Protein AF-A0A2E7UV85-F1 (afdb_monomer_lite)

Structure (mmCIF, N/CA/C/O backbone):
data_AF-A0A2E7UV85-F1
#
_entry.id   AF-A0A2E7UV85-F1
#
loop_
_atom_site.group_PDB
_atom_site.id
_atom_site.type_symbol
_atom_site.label_atom_id
_atom_site.label_alt_id
_atom_site.label_comp_id
_atom_site.label_asym_id
_atom_site.label_entity_id
_atom_site.label_seq_id
_atom_site.pdbx_PDB_ins_code
_atom_site.Cartn_x
_atom_site.Cartn_y
_atom_site.Cartn_z
_atom_site.occupancy
_atom_site.B_iso_or_equiv
_atom_site.auth_seq_id
_atom_site.auth_comp_id
_atom_site.auth_asym_id
_atom_site.auth_atom_id
_atom_site.pdbx_PDB_model_num
ATOM 1 N N . LEU A 1 1 ? 15.434 -16.687 -15.912 1.00 66.31 1 LEU A N 1
ATOM 2 C CA . LEU A 1 1 ? 15.099 -16.060 -17.213 1.00 66.31 1 LEU A CA 1
ATOM 3 C C . LEU A 1 1 ? 16.374 -15.932 -18.039 1.00 66.31 1 LEU A C 1
ATOM 5 O O . LEU A 1 1 ? 17.390 -15.545 -17.468 1.00 66.31 1 LEU A O 1
ATOM 9 N N . ARG A 1 2 ? 16.340 -16.318 -19.320 1.00 75.56 2 ARG A N 1
ATOM 10 C CA . ARG A 1 2 ? 17.431 -16.112 -20.291 1.00 75.56 2 ARG A CA 1
ATOM 11 C C . ARG A 1 2 ? 17.018 -14.989 -21.258 1.00 75.56 2 ARG A C 1
ATOM 13 O O . ARG A 1 2 ? 15.813 -14.894 -21.495 1.00 75.56 2 ARG A O 1
ATOM 20 N N . PRO A 1 3 ? 17.954 -14.166 -21.764 1.00 75.81 3 PRO A N 1
ATOM 21 C CA . PRO A 1 3 ? 17.652 -13.196 -22.816 1.00 75.81 3 PRO A CA 1
ATOM 22 C C . PRO A 1 3 ? 17.137 -13.921 -24.068 1.00 75.81 3 PRO A C 1
ATOM 24 O O . PRO A 1 3 ? 17.549 -15.056 -24.338 1.00 75.81 3 PRO A O 1
ATOM 27 N N . ALA A 1 4 ? 16.198 -13.302 -24.778 1.00 77.38 4 ALA A N 1
ATOM 28 C CA . ALA A 1 4 ? 15.611 -13.829 -26.009 1.00 77.38 4 ALA A CA 1
ATOM 29 C C . ALA A 1 4 ? 16.318 -13.313 -27.279 1.00 77.38 4 ALA A C 1
ATOM 31 O O . ALA A 1 4 ? 16.189 -13.933 -28.335 1.00 77.38 4 ALA A O 1
ATOM 32 N N . GLY A 1 5 ? 17.057 -12.206 -27.185 1.00 81.81 5 GLY A N 1
ATOM 33 C CA . GLY A 1 5 ? 17.727 -11.509 -28.279 1.00 81.81 5 GLY A CA 1
ATOM 34 C C . GLY A 1 5 ? 19.259 -11.474 -28.160 1.00 81.81 5 GLY A C 1
ATOM 35 O O . GLY A 1 5 ? 19.845 -12.034 -27.226 1.00 81.81 5 GLY A O 1
ATOM 36 N N . PRO A 1 6 ? 19.936 -10.866 -29.153 1.00 80.81 6 PRO A N 1
ATOM 37 C CA . PRO A 1 6 ? 21.371 -10.616 -29.087 1.00 80.81 6 PRO A CA 1
ATOM 38 C C . PRO A 1 6 ? 21.693 -9.566 -28.008 1.00 80.81 6 PRO A C 1
ATOM 40 O O . PRO A 1 6 ? 20.852 -8.713 -27.726 1.00 80.81 6 PRO A O 1
ATOM 43 N N . PRO A 1 7 ? 22.908 -9.600 -27.425 1.00 78.69 7 PRO A N 1
ATOM 44 C CA . PRO A 1 7 ? 23.347 -8.563 -26.497 1.00 78.69 7 PRO A CA 1
ATOM 45 C C . PRO A 1 7 ? 23.304 -7.176 -27.153 1.00 78.69 7 PRO A C 1
ATOM 47 O O . PRO A 1 7 ? 23.455 -7.084 -28.374 1.00 78.69 7 PRO A O 1
ATOM 50 N N . PRO A 1 8 ? 23.128 -6.105 -26.357 1.00 81.06 8 PRO A N 1
ATOM 51 C CA . PRO A 1 8 ? 23.186 -4.743 -26.872 1.00 81.06 8 PRO A CA 1
ATOM 52 C C . PRO A 1 8 ? 24.518 -4.495 -27.591 1.00 81.06 8 PRO A C 1
ATOM 54 O O . PRO A 1 8 ? 25.565 -4.996 -27.172 1.00 81.06 8 PRO A O 1
ATOM 57 N N . GLU A 1 9 ? 24.470 -3.736 -28.686 1.00 84.06 9 GLU A N 1
ATOM 58 C CA . GLU A 1 9 ? 25.667 -3.336 -29.426 1.00 84.06 9 GLU A CA 1
ATOM 59 C C . GLU A 1 9 ? 26.462 -2.333 -28.588 1.00 84.06 9 GLU A C 1
ATOM 61 O O . GLU A 1 9 ? 26.114 -1.158 -28.478 1.00 84.06 9 GLU A O 1
ATOM 66 N N . CYS A 1 10 ? 27.529 -2.822 -27.964 1.00 80.12 10 CYS A N 1
ATOM 67 C CA . CYS A 1 10 ? 28.407 -2.018 -27.130 1.00 80.12 10 CYS A CA 1
ATOM 68 C C . CYS A 1 10 ? 29.634 -1.579 -27.935 1.00 80.12 10 CYS A C 1
ATOM 70 O O . CYS A 1 10 ? 30.207 -2.406 -28.646 1.00 80.12 10 CYS A O 1
ATOM 72 N N . PRO A 1 11 ? 30.094 -0.321 -27.808 1.00 80.75 11 PRO A N 1
ATOM 73 C CA . PRO A 1 11 ? 31.391 0.084 -28.343 1.00 80.75 11 PRO A CA 1
ATOM 74 C C . PRO A 1 11 ? 32.499 -0.847 -27.824 1.00 80.75 11 PRO A C 1
ATOM 76 O O . PRO A 1 11 ? 32.457 -1.230 -26.655 1.00 80.75 11 PRO A O 1
ATOM 79 N N . ASP A 1 12 ? 33.510 -1.150 -28.649 1.00 66.31 12 ASP A N 1
ATOM 80 C CA . ASP A 1 12 ? 34.543 -2.197 -28.446 1.00 66.31 12 ASP A CA 1
ATOM 81 C C . ASP A 1 12 ? 35.367 -2.125 -27.132 1.00 66.31 12 ASP A C 1
ATOM 83 O O . ASP A 1 12 ? 36.215 -2.978 -26.861 1.00 66.31 12 ASP A O 1
ATOM 87 N N . HIS A 1 13 ? 35.135 -1.118 -26.287 1.00 56.53 13 HIS A N 1
ATOM 88 C CA . HIS A 1 13 ? 35.812 -0.906 -25.003 1.00 56.53 13 HIS A CA 1
ATOM 89 C C . HIS A 1 13 ? 34.864 -0.707 -23.809 1.00 56.53 13 HIS A C 1
ATOM 91 O O . HIS A 1 13 ? 35.336 -0.486 -22.694 1.00 56.53 13 HIS A O 1
ATOM 97 N N . ALA A 1 14 ? 33.546 -0.760 -24.013 1.00 72.19 14 ALA A N 1
ATOM 98 C CA . ALA A 1 14 ? 32.579 -0.598 -22.936 1.00 72.19 14 ALA A CA 1
ATOM 99 C C . ALA A 1 14 ? 32.389 -1.917 -22.171 1.00 72.19 14 ALA A C 1
ATOM 101 O O . ALA A 1 14 ? 32.228 -2.982 -22.768 1.00 72.19 14 ALA A O 1
ATOM 102 N N . ASP A 1 15 ? 32.376 -1.848 -20.837 1.00 88.06 15 ASP A N 1
ATOM 103 C CA . ASP A 1 15 ? 31.921 -2.964 -20.007 1.00 88.06 15 ASP A CA 1
ATOM 104 C C . ASP A 1 15 ? 30.477 -3.311 -20.410 1.00 88.06 15 ASP A C 1
ATOM 106 O O . ASP A 1 15 ? 29.586 -2.458 -20.340 1.00 88.06 15 ASP A O 1
ATOM 110 N N . LEU A 1 16 ? 30.246 -4.564 -20.823 1.00 86.31 16 LEU A N 1
ATOM 111 C CA . LEU A 1 16 ? 28.935 -5.067 -21.243 1.00 86.31 16 LEU A CA 1
ATOM 112 C C . LEU A 1 16 ? 27.844 -4.762 -20.205 1.00 86.31 16 LEU A C 1
ATOM 114 O O . LEU A 1 16 ? 26.703 -4.500 -20.576 1.00 86.31 16 LEU A O 1
ATOM 118 N N . ARG A 1 17 ? 28.181 -4.761 -18.908 1.00 90.44 17 ARG A N 1
ATOM 119 C CA . ARG A 1 17 ? 27.233 -4.448 -17.830 1.00 90.44 17 ARG A CA 1
ATOM 120 C C . ARG A 1 17 ? 26.790 -2.990 -17.865 1.00 90.44 17 ARG A C 1
ATOM 122 O O . ARG A 1 17 ? 25.602 -2.721 -17.712 1.00 90.44 17 ARG A O 1
ATOM 129 N N . ILE A 1 18 ? 27.733 -2.072 -18.074 1.00 91.75 18 ILE A N 1
ATOM 130 C CA . ILE A 1 18 ? 27.463 -0.630 -18.156 1.00 91.75 18 ILE A CA 1
ATOM 131 C C . ILE A 1 18 ? 26.619 -0.349 -19.397 1.00 91.75 18 ILE A C 1
ATOM 133 O O . ILE A 1 18 ? 25.549 0.237 -19.288 1.00 91.75 18 ILE A O 1
ATOM 137 N N . CYS A 1 19 ? 27.046 -0.867 -20.546 1.00 93.31 19 CYS A N 1
ATOM 138 C CA . CYS A 1 19 ? 26.334 -0.719 -21.811 1.00 93.31 19 CYS A CA 1
ATOM 139 C C . CYS A 1 19 ? 24.897 -1.276 -21.752 1.00 93.31 19 CYS A C 1
ATOM 141 O O . CYS A 1 19 ? 23.949 -0.627 -22.200 1.00 93.31 19 CYS A O 1
ATOM 143 N N . ALA A 1 20 ? 24.700 -2.453 -21.147 1.00 93.44 20 ALA A N 1
ATOM 144 C CA . ALA A 1 20 ? 23.371 -3.024 -20.948 1.00 93.44 20 ALA A CA 1
ATOM 145 C C . ALA A 1 20 ? 22.497 -2.170 -20.016 1.00 93.44 20 ALA A C 1
ATOM 147 O O . ALA A 1 20 ? 21.315 -1.976 -20.299 1.00 93.44 20 ALA A O 1
ATOM 148 N N . ALA A 1 21 ? 23.067 -1.623 -18.938 1.00 94.50 21 ALA A N 1
ATOM 149 C CA . ALA A 1 21 ? 22.349 -0.727 -18.036 1.00 94.50 21 ALA A CA 1
ATOM 150 C C . ALA A 1 21 ? 21.965 0.599 -18.714 1.00 94.50 21 ALA A C 1
ATOM 152 O O . ALA A 1 21 ? 20.831 1.048 -18.564 1.00 94.50 21 ALA A O 1
ATOM 153 N N . GLU A 1 22 ? 22.859 1.202 -19.499 1.00 95.12 22 GLU A N 1
ATOM 154 C CA . GLU A 1 22 ? 22.577 2.413 -20.282 1.00 95.12 22 GLU A CA 1
ATOM 155 C C . GLU A 1 22 ? 21.471 2.162 -21.313 1.00 95.12 22 GLU A C 1
ATOM 157 O O . GLU A 1 22 ? 20.480 2.893 -21.345 1.00 95.12 22 GLU A O 1
ATOM 162 N N . THR A 1 23 ? 21.566 1.057 -22.060 1.00 95.69 23 THR A N 1
ATOM 163 C CA . THR A 1 23 ? 20.531 0.631 -23.017 1.00 95.69 23 THR A CA 1
ATOM 164 C C . THR A 1 23 ? 19.176 0.446 -22.330 1.00 95.69 23 THR A C 1
ATOM 166 O O . THR A 1 23 ? 18.146 0.898 -22.837 1.00 95.69 23 THR A O 1
ATOM 169 N N . ALA A 1 24 ? 19.159 -0.191 -21.154 1.00 96.81 24 ALA A N 1
ATOM 170 C CA . ALA A 1 24 ? 17.946 -0.378 -20.367 1.00 96.81 24 ALA A CA 1
ATOM 171 C C . ALA A 1 24 ? 17.359 0.963 -19.901 1.00 96.81 24 ALA A C 1
ATOM 173 O O . ALA A 1 24 ? 16.153 1.174 -19.992 1.00 96.81 24 ALA A O 1
ATOM 174 N N . ILE A 1 25 ? 18.192 1.898 -19.443 1.00 96.50 25 ILE A N 1
ATOM 175 C CA . ILE A 1 25 ? 17.758 3.233 -19.015 1.00 96.50 25 ILE A CA 1
ATOM 176 C C . ILE A 1 25 ? 17.136 4.009 -20.183 1.00 96.50 25 ILE A C 1
ATOM 178 O O . ILE A 1 25 ? 16.062 4.594 -20.021 1.00 96.50 25 ILE A O 1
ATOM 182 N N . GLU A 1 26 ? 17.762 3.991 -21.359 1.00 96.12 26 GLU A N 1
ATOM 183 C CA . GLU A 1 26 ? 17.226 4.630 -22.564 1.00 96.12 26 GLU A CA 1
ATOM 184 C C . GLU A 1 26 ? 15.902 4.002 -23.019 1.00 96.12 26 GLU A C 1
ATOM 186 O O . GLU A 1 26 ? 14.956 4.713 -23.366 1.00 96.12 26 GLU A O 1
ATOM 191 N N . ALA A 1 27 ? 15.797 2.669 -22.988 1.00 95.88 27 ALA A N 1
ATOM 192 C CA . ALA A 1 27 ? 14.542 1.966 -23.253 1.00 95.88 27 ALA A CA 1
ATOM 193 C C . ALA A 1 27 ? 13.451 2.353 -22.241 1.00 95.88 27 ALA A C 1
ATOM 195 O O . ALA A 1 27 ? 12.301 2.588 -22.618 1.00 95.88 27 ALA A O 1
ATOM 196 N N . GLY A 1 28 ? 13.825 2.509 -20.967 1.00 95.38 28 GLY A N 1
ATOM 197 C CA . GLY A 1 28 ? 12.941 2.984 -19.908 1.00 95.38 28 GLY A CA 1
ATOM 198 C C . GLY A 1 28 ? 12.393 4.380 -20.194 1.00 95.38 28 GLY A C 1
ATOM 199 O O . GLY A 1 28 ? 11.189 4.601 -20.090 1.00 95.38 28 GLY A O 1
ATOM 200 N N . GLN A 1 29 ? 13.239 5.310 -20.645 1.00 94.81 29 GLN A N 1
ATOM 201 C CA . GLN A 1 29 ? 12.815 6.658 -21.050 1.00 94.81 29 GLN A CA 1
ATOM 202 C C . GLN A 1 29 ? 11.824 6.652 -22.223 1.00 94.81 29 GLN A C 1
ATOM 204 O O . GLN A 1 29 ? 10.996 7.555 -22.328 1.00 94.81 29 GLN A O 1
ATOM 209 N N . ARG A 1 30 ? 11.871 5.623 -23.077 1.00 95.50 30 ARG A N 1
ATOM 210 C CA . ARG A 1 30 ? 10.927 5.405 -24.184 1.00 95.50 30 ARG A CA 1
ATOM 211 C C . ARG A 1 30 ? 9.670 4.619 -23.784 1.00 95.50 30 ARG A C 1
ATOM 213 O O . ARG A 1 30 ? 8.847 4.343 -24.648 1.00 95.50 30 ARG A O 1
ATOM 220 N N . SER A 1 31 ? 9.494 4.283 -22.501 1.00 94.06 31 SER A N 1
ATOM 221 C CA . SER A 1 31 ? 8.402 3.426 -22.000 1.00 94.06 31 SER A CA 1
ATOM 222 C C . SER A 1 31 ? 8.336 2.040 -22.645 1.00 94.06 31 SER A C 1
ATOM 224 O O . SER A 1 31 ? 7.250 1.513 -22.873 1.00 94.06 31 SER A O 1
ATOM 226 N N . ASP A 1 32 ? 9.490 1.427 -22.912 1.00 96.12 32 ASP A N 1
ATOM 227 C CA . ASP A 1 32 ? 9.566 0.068 -23.453 1.00 96.12 32 ASP A CA 1
ATOM 228 C C . ASP A 1 32 ? 10.047 -0.930 -22.378 1.00 96.12 32 ASP A C 1
ATOM 230 O O . ASP A 1 32 ? 11.245 -1.216 -22.280 1.00 96.12 32 ASP A O 1
ATOM 234 N N . PRO A 1 33 ? 9.148 -1.466 -21.526 1.00 94.50 33 PRO A N 1
ATOM 235 C CA . PRO A 1 33 ? 9.532 -2.394 -20.460 1.00 94.50 33 PRO A CA 1
ATOM 236 C C . PRO A 1 33 ? 10.077 -3.726 -20.991 1.00 94.50 33 PRO A C 1
ATOM 238 O O . PRO A 1 33 ? 10.842 -4.390 -20.289 1.00 94.50 33 PRO A O 1
ATOM 241 N N . ALA A 1 34 ? 9.715 -4.124 -22.217 1.00 94.50 34 ALA A N 1
ATOM 242 C CA . ALA A 1 34 ? 10.228 -5.343 -22.831 1.00 94.50 34 ALA A CA 1
ATOM 243 C C . ALA A 1 34 ? 11.706 -5.174 -23.200 1.00 94.50 34 ALA A C 1
ATOM 245 O O . ALA A 1 34 ? 12.523 -6.017 -22.827 1.00 94.50 34 ALA A O 1
ATOM 246 N N . ALA A 1 35 ? 12.065 -4.055 -23.838 1.00 95.50 35 ALA A N 1
ATOM 247 C CA . ALA A 1 35 ? 13.454 -3.734 -24.152 1.00 95.50 35 ALA A CA 1
ATOM 248 C C . ALA A 1 35 ? 14.302 -3.480 -22.894 1.00 95.50 35 ALA A C 1
ATOM 250 O O . ALA A 1 35 ? 15.443 -3.937 -22.837 1.00 95.50 35 ALA A O 1
ATOM 251 N N . VAL A 1 36 ? 13.746 -2.833 -21.856 1.00 96.88 36 VAL A N 1
ATOM 252 C CA . VAL A 1 36 ? 14.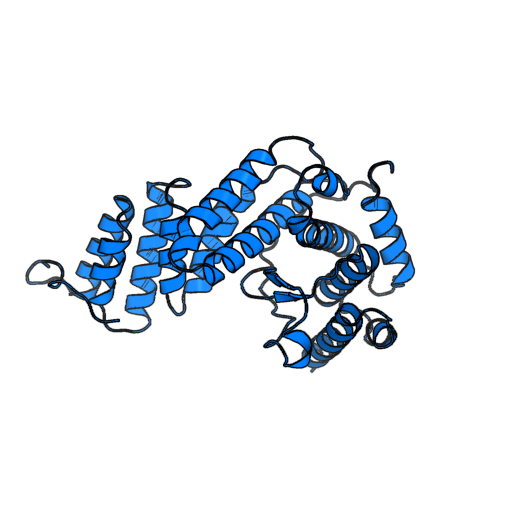411 -2.710 -20.541 1.00 96.88 36 VAL A CA 1
ATOM 253 C C . VAL A 1 36 ? 14.777 -4.089 -20.002 1.00 96.88 36 VAL A C 1
ATOM 255 O O . VAL A 1 36 ? 15.928 -4.344 -19.639 1.00 96.88 36 VAL A O 1
ATOM 258 N N . ARG A 1 37 ? 13.786 -4.989 -19.950 1.00 95.44 37 ARG A N 1
ATOM 259 C CA . ARG A 1 37 ? 13.967 -6.330 -19.402 1.00 95.44 37 ARG A CA 1
ATOM 260 C C . ARG A 1 37 ? 15.028 -7.092 -20.183 1.00 95.44 37 ARG A C 1
ATOM 262 O O . ARG A 1 37 ? 15.899 -7.704 -19.570 1.00 95.44 37 ARG A O 1
ATOM 269 N N . GLU A 1 38 ? 14.940 -7.062 -21.508 1.00 95.38 38 GLU A N 1
ATOM 270 C CA . GLU A 1 38 ? 15.867 -7.762 -22.389 1.00 95.38 38 GLU A CA 1
ATOM 271 C C . GLU A 1 38 ? 17.306 -7.281 -22.175 1.00 95.38 38 GLU A C 1
ATOM 273 O O . GLU A 1 38 ? 18.183 -8.096 -21.889 1.00 95.38 38 GLU A O 1
ATOM 278 N N . ALA A 1 39 ? 17.532 -5.963 -22.172 1.00 95.31 39 ALA A N 1
ATOM 279 C CA . ALA A 1 39 ? 18.847 -5.382 -21.925 1.00 95.31 39 ALA A CA 1
ATOM 280 C C . ALA A 1 39 ? 19.422 -5.820 -20.564 1.00 95.31 39 ALA A C 1
ATOM 282 O O . ALA A 1 39 ? 20.541 -6.334 -20.498 1.00 95.31 39 ALA A O 1
ATOM 283 N N . CYS A 1 40 ? 18.646 -5.727 -19.478 1.00 96.62 40 CYS A N 1
ATOM 284 C CA . CYS A 1 40 ? 19.122 -6.136 -18.154 1.00 96.62 40 CYS A CA 1
ATOM 285 C C . CYS A 1 40 ? 19.381 -7.654 -18.037 1.00 96.62 40 CYS A C 1
ATOM 287 O O . CYS A 1 40 ? 20.218 -8.068 -17.231 1.00 96.62 40 CYS A O 1
ATOM 289 N N . LEU A 1 41 ? 18.718 -8.513 -18.825 1.00 95.75 41 LEU A N 1
ATOM 290 C CA . LEU A 1 41 ? 18.956 -9.965 -18.798 1.00 95.75 41 LEU A CA 1
ATOM 291 C C . LEU A 1 41 ? 20.341 -10.372 -19.330 1.00 95.75 41 LEU A C 1
ATOM 293 O O . LEU A 1 41 ? 20.794 -11.476 -19.006 1.00 95.75 41 LEU A O 1
ATOM 297 N N . HIS A 1 42 ? 21.031 -9.493 -20.064 1.00 93.19 42 HIS A N 1
ATOM 298 C CA . HIS A 1 42 ? 22.424 -9.691 -20.481 1.00 93.19 42 HIS A CA 1
ATOM 299 C C . HIS A 1 42 ? 23.448 -9.450 -19.361 1.00 93.19 42 HIS A C 1
ATOM 301 O O . HIS A 1 42 ? 24.591 -9.890 -19.472 1.00 93.19 42 HIS A O 1
ATOM 307 N N . ILE A 1 43 ? 23.051 -8.813 -18.257 1.00 93.19 43 ILE A N 1
ATOM 308 C CA . ILE A 1 43 ? 23.875 -8.694 -17.050 1.00 93.19 43 ILE A CA 1
ATOM 309 C C . ILE A 1 43 ? 23.753 -9.992 -16.257 1.00 93.19 43 ILE A C 1
ATOM 311 O O . ILE A 1 43 ? 22.656 -10.527 -16.120 1.00 93.19 43 ILE A O 1
ATOM 315 N N . GLU A 1 44 ? 24.852 -10.515 -15.714 1.00 91.94 44 GLU A N 1
ATOM 316 C CA . GLU A 1 44 ? 24.839 -11.696 -14.842 1.00 91.94 44 GLU A CA 1
ATOM 317 C C . GLU A 1 44 ? 23.820 -11.554 -13.694 1.00 91.94 44 GLU A C 1
ATOM 319 O O . GLU A 1 44 ? 23.629 -10.470 -13.142 1.00 91.94 44 GLU A O 1
ATOM 324 N N . ALA A 1 45 ? 23.133 -12.649 -13.353 1.00 92.38 45 ALA A N 1
ATOM 325 C CA . ALA A 1 45 ? 22.126 -12.637 -12.295 1.00 92.38 45 ALA A CA 1
ATOM 326 C C . ALA A 1 45 ? 22.738 -12.253 -10.937 1.00 92.38 45 ALA A C 1
ATOM 328 O O . ALA A 1 45 ? 23.843 -12.672 -10.603 1.00 92.38 45 ALA A O 1
ATOM 329 N N . GLY A 1 46 ? 21.989 -11.487 -10.144 1.00 93.62 46 GLY A N 1
ATOM 330 C CA . GLY A 1 46 ? 22.419 -10.973 -8.848 1.00 93.62 46 GLY A CA 1
ATOM 331 C C . GLY A 1 46 ? 22.340 -9.451 -8.802 1.00 93.62 46 GLY A C 1
ATOM 332 O O . GLY A 1 46 ? 21.630 -8.828 -9.591 1.00 93.62 46 GLY A O 1
ATOM 333 N N . ARG A 1 47 ? 23.113 -8.851 -7.890 1.00 94.94 47 ARG A N 1
ATOM 334 C CA . ARG A 1 47 ? 23.019 -7.425 -7.543 1.00 94.94 47 ARG A CA 1
ATOM 335 C C . ARG A 1 47 ? 22.997 -6.478 -8.747 1.00 94.94 47 ARG A C 1
ATOM 337 O O . ARG A 1 47 ? 22.191 -5.561 -8.758 1.00 94.94 47 ARG A O 1
ATOM 344 N N . TRP A 1 48 ? 23.864 -6.686 -9.736 1.00 95.00 48 TRP A N 1
ATOM 345 C CA . TRP A 1 48 ? 23.987 -5.772 -10.878 1.00 95.00 48 TRP A CA 1
ATOM 346 C C . TRP A 1 48 ? 22.783 -5.816 -11.821 1.00 95.00 48 TRP A C 1
ATOM 348 O O . TRP A 1 48 ? 22.344 -4.777 -12.307 1.00 95.00 48 TRP A O 1
ATOM 358 N N . ARG A 1 49 ? 22.218 -7.005 -12.064 1.00 96.25 49 ARG A N 1
ATOM 359 C CA . ARG A 1 49 ? 20.984 -7.145 -12.848 1.00 96.25 49 ARG A CA 1
ATOM 360 C C . ARG A 1 49 ? 19.800 -6.518 -12.113 1.00 96.25 49 ARG A C 1
ATOM 362 O O . ARG A 1 49 ? 19.006 -5.813 -12.731 1.00 96.25 49 ARG A O 1
ATOM 369 N N . ASP A 1 50 ? 19.711 -6.758 -10.810 1.00 96.88 50 ASP A N 1
ATOM 370 C CA . ASP A 1 50 ? 18.674 -6.193 -9.947 1.00 96.88 50 ASP A CA 1
ATOM 371 C C . ASP A 1 50 ? 18.731 -4.654 -9.958 1.00 96.88 50 ASP A C 1
ATOM 373 O O . ASP A 1 50 ? 17.707 -3.987 -10.103 1.00 96.88 50 ASP A O 1
ATOM 377 N N . GLU A 1 51 ? 19.938 -4.084 -9.877 1.00 96.25 51 GLU A N 1
ATOM 378 C CA . GLU A 1 51 ? 20.182 -2.638 -9.938 1.00 96.25 51 GLU A CA 1
ATOM 379 C C . GLU A 1 51 ? 19.845 -2.045 -11.315 1.00 96.25 51 GLU A C 1
ATOM 381 O O . GLU A 1 51 ? 19.255 -0.970 -11.388 1.00 96.25 51 GLU A O 1
ATOM 386 N N . CYS A 1 52 ? 20.136 -2.762 -12.408 1.00 97.50 52 CYS A N 1
ATOM 387 C CA . CYS A 1 52 ? 19.732 -2.367 -13.762 1.00 97.50 52 CYS A CA 1
ATOM 388 C C . CYS A 1 52 ? 18.210 -2.207 -13.879 1.00 97.50 52 CYS A C 1
ATOM 390 O O . CYS A 1 52 ? 17.733 -1.156 -14.310 1.00 97.50 52 CYS A O 1
ATOM 392 N N . MET A 1 53 ? 17.444 -3.212 -13.431 1.00 97.75 53 MET A N 1
ATOM 393 C CA . MET A 1 53 ? 15.976 -3.157 -13.442 1.00 97.75 53 MET A CA 1
ATOM 394 C C . MET A 1 53 ? 15.453 -2.013 -12.566 1.00 97.75 53 MET A C 1
ATOM 396 O O . MET A 1 53 ? 14.578 -1.263 -12.996 1.00 97.75 53 MET A O 1
ATOM 400 N N . PHE A 1 54 ? 16.019 -1.847 -11.364 1.00 97.12 54 PHE A N 1
ATOM 401 C CA . PHE A 1 54 ? 15.685 -0.758 -10.444 1.00 97.12 54 PHE A CA 1
ATOM 402 C C . PHE A 1 54 ? 15.890 0.620 -11.089 1.00 97.12 54 PHE A C 1
ATOM 404 O O . PHE A 1 54 ? 14.950 1.410 -11.175 1.00 97.12 54 PHE A O 1
ATOM 411 N N . MET A 1 55 ? 17.094 0.905 -11.594 1.00 97.06 55 MET A N 1
ATOM 412 C CA . MET A 1 55 ? 17.420 2.206 -12.186 1.00 97.06 55 MET A CA 1
ATOM 413 C C . MET A 1 55 ? 16.580 2.498 -13.431 1.00 97.06 55 MET A C 1
ATOM 415 O O . MET A 1 55 ? 16.106 3.623 -13.603 1.00 97.06 55 MET A O 1
ATOM 419 N N . ALA A 1 56 ? 16.366 1.498 -14.290 1.00 97.56 56 ALA A N 1
ATOM 420 C CA . ALA A 1 56 ? 15.559 1.659 -15.493 1.00 97.56 56 ALA A CA 1
ATOM 421 C C . ALA A 1 56 ? 14.079 1.917 -15.164 1.00 97.56 56 ALA A C 1
ATOM 423 O O . ALA A 1 56 ? 13.472 2.798 -15.775 1.00 97.56 56 ALA A O 1
ATOM 424 N N . ALA A 1 57 ? 13.517 1.231 -14.160 1.00 97.69 57 ALA A N 1
ATOM 425 C CA . ALA A 1 57 ? 12.171 1.509 -13.657 1.00 97.69 57 ALA A CA 1
ATOM 426 C C . ALA A 1 57 ? 12.063 2.947 -13.128 1.00 97.69 57 ALA A C 1
ATOM 428 O O . ALA A 1 57 ? 11.169 3.701 -13.517 1.00 97.69 57 ALA A O 1
ATOM 429 N N . GLU A 1 58 ? 13.017 3.379 -12.299 1.00 95.62 58 GLU A N 1
ATOM 430 C CA . GLU A 1 58 ? 13.027 4.748 -11.785 1.00 95.62 58 GLU A CA 1
ATOM 431 C C . GLU A 1 58 ? 13.129 5.787 -12.898 1.00 95.62 58 GLU A C 1
ATOM 433 O O . GLU A 1 58 ? 12.476 6.833 -12.818 1.00 95.62 58 GLU A O 1
ATOM 438 N N . ARG A 1 59 ? 13.925 5.516 -13.939 1.00 96.38 59 ARG A N 1
ATOM 439 C CA . ARG A 1 59 ? 14.052 6.423 -15.080 1.00 96.38 59 ARG A CA 1
ATOM 440 C C . ARG A 1 59 ? 12.793 6.460 -15.936 1.00 96.38 59 ARG A C 1
ATOM 442 O O . ARG A 1 59 ? 12.398 7.553 -16.334 1.00 96.38 59 ARG A O 1
ATOM 449 N N . MET A 1 60 ? 12.146 5.317 -16.163 1.00 97.31 60 MET A N 1
ATOM 450 C CA . MET A 1 60 ? 10.858 5.235 -16.857 1.00 97.31 60 MET A CA 1
ATOM 451 C C . MET A 1 60 ? 9.809 6.096 -16.155 1.00 97.31 60 MET A C 1
ATOM 453 O O . MET A 1 60 ? 9.202 6.969 -16.775 1.00 97.31 60 MET A O 1
ATOM 457 N N . HIS A 1 61 ? 9.663 5.937 -14.839 1.00 95.81 61 HIS A N 1
ATOM 458 C CA . HIS A 1 61 ? 8.718 6.743 -14.076 1.00 95.81 61 HIS A CA 1
ATOM 459 C C . HIS A 1 61 ? 9.080 8.233 -14.058 1.00 95.81 61 HIS A C 1
ATOM 461 O O . HIS A 1 61 ? 8.194 9.075 -14.131 1.00 95.81 61 HIS A O 1
ATOM 467 N N . GLN A 1 62 ? 10.367 8.586 -13.981 1.00 94.94 62 GLN A N 1
ATOM 468 C CA . GLN A 1 62 ? 10.799 9.989 -14.050 1.00 94.94 62 GLN A CA 1
ATOM 469 C C . GLN A 1 62 ? 10.514 10.634 -15.412 1.00 94.94 62 GLN A C 1
ATOM 471 O O . GLN A 1 62 ? 10.176 11.813 -15.451 1.00 94.94 62 GLN A O 1
ATOM 476 N N . ALA A 1 63 ? 10.678 9.890 -16.507 1.00 95.25 63 ALA A N 1
ATOM 477 C CA . ALA A 1 63 ? 10.494 10.405 -17.859 1.00 95.25 63 ALA A CA 1
ATOM 478 C C . ALA A 1 63 ? 9.015 10.511 -18.251 1.00 95.25 63 ALA A C 1
ATOM 480 O O . ALA A 1 63 ? 8.622 11.487 -18.885 1.00 95.25 63 ALA A O 1
ATOM 481 N N . VAL A 1 64 ? 8.206 9.512 -17.888 1.00 95.12 64 VAL A N 1
ATOM 482 C CA . VAL A 1 64 ? 6.838 9.366 -18.414 1.00 95.12 64 VAL A CA 1
ATOM 483 C C . VAL A 1 64 ? 5.774 9.621 -17.350 1.00 95.12 64 VAL A C 1
ATOM 485 O O . VAL A 1 64 ? 4.711 10.150 -17.662 1.00 95.12 64 VAL A O 1
ATOM 488 N N . GLY A 1 65 ? 6.062 9.332 -16.080 1.00 92.75 65 GLY A N 1
ATOM 489 C CA . GLY A 1 65 ? 5.166 9.618 -14.962 1.00 92.75 65 GLY A CA 1
ATOM 490 C C . GLY A 1 65 ? 4.034 8.603 -14.806 1.00 92.75 65 GLY A C 1
ATOM 491 O O . GLY A 1 65 ? 4.251 7.391 -14.858 1.00 92.75 65 GLY A O 1
ATOM 492 N N . GLU A 1 66 ? 2.824 9.111 -14.555 1.00 92.00 66 GLU A N 1
ATOM 493 C CA . GLU A 1 66 ? 1.630 8.305 -14.255 1.00 92.00 66 GLU A CA 1
ATOM 494 C C . GLU A 1 66 ? 1.216 7.322 -15.377 1.00 92.00 66 GLU A C 1
ATOM 496 O O . GLU A 1 66 ? 0.871 6.186 -15.052 1.00 92.00 66 GLU A O 1
ATOM 501 N N . PRO A 1 67 ? 1.307 7.664 -16.680 1.00 93.88 67 PRO A N 1
ATOM 502 C CA . PRO A 1 67 ? 0.956 6.736 -17.760 1.00 93.88 67 PRO A CA 1
ATOM 503 C C . PRO A 1 67 ? 1.772 5.434 -17.796 1.00 93.88 67 PRO A C 1
ATOM 505 O O . PRO A 1 67 ? 1.304 4.451 -18.359 1.00 93.88 67 PRO A O 1
ATOM 508 N N . ALA A 1 68 ? 2.973 5.411 -17.202 1.00 94.31 68 ALA A N 1
ATOM 509 C CA . ALA A 1 68 ? 3.857 4.242 -17.176 1.00 94.31 68 ALA A CA 1
ATOM 510 C C . ALA A 1 68 ? 3.836 3.487 -15.832 1.00 94.31 68 ALA A C 1
ATOM 512 O O . ALA A 1 68 ? 4.757 2.717 -15.544 1.00 94.31 68 ALA A O 1
ATOM 513 N N . LEU A 1 69 ? 2.846 3.726 -14.959 1.00 94.06 69 LEU A N 1
ATOM 514 C CA . LEU A 1 69 ? 2.844 3.180 -13.594 1.00 94.06 69 LEU A CA 1
ATOM 515 C C . LEU A 1 69 ? 2.822 1.656 -13.542 1.00 94.06 69 LEU A C 1
ATOM 517 O O . LEU A 1 69 ? 3.575 1.075 -12.759 1.00 94.06 69 LEU A O 1
ATOM 521 N N . ALA A 1 70 ? 2.005 1.010 -14.372 1.00 95.38 70 ALA A N 1
ATOM 522 C CA . ALA A 1 70 ? 1.929 -0.446 -14.411 1.00 95.38 70 ALA A CA 1
ATOM 523 C C . ALA A 1 70 ? 3.257 -1.051 -14.894 1.00 95.38 70 ALA A C 1
ATOM 525 O O . ALA A 1 70 ? 3.813 -1.933 -14.247 1.00 95.38 70 ALA A O 1
ATOM 526 N N . GLN A 1 71 ? 3.830 -0.509 -15.970 1.00 96.00 71 GLN A N 1
ATOM 527 C CA . GLN A 1 71 ? 5.100 -0.962 -16.544 1.00 96.00 71 GLN A CA 1
ATOM 528 C C . GLN A 1 71 ? 6.268 -0.742 -15.575 1.00 96.00 71 GLN A C 1
ATOM 530 O O . GLN A 1 71 ? 7.091 -1.633 -15.373 1.00 96.00 71 GLN A O 1
ATOM 535 N N . THR A 1 72 ? 6.310 0.422 -14.924 1.00 96.75 72 THR A N 1
ATOM 536 C CA . THR A 1 72 ? 7.305 0.745 -13.894 1.00 96.75 72 THR A CA 1
ATOM 537 C C . THR A 1 72 ? 7.202 -0.227 -12.722 1.00 96.75 72 THR A C 1
ATOM 539 O O . THR A 1 72 ? 8.205 -0.784 -12.286 1.00 96.75 72 THR A O 1
ATOM 542 N N . THR A 1 73 ? 5.987 -0.450 -12.219 1.00 96.62 73 THR A N 1
ATOM 543 C CA . THR A 1 73 ? 5.719 -1.384 -11.119 1.00 96.62 73 THR A CA 1
ATOM 544 C C . THR A 1 73 ? 6.153 -2.799 -11.478 1.00 96.62 73 THR A C 1
ATOM 546 O O . THR A 1 73 ? 6.809 -3.472 -10.684 1.00 96.62 73 THR A O 1
ATOM 549 N N . TRP A 1 74 ? 5.839 -3.236 -12.697 1.00 96.19 74 TRP A N 1
ATOM 550 C CA . TRP A 1 74 ? 6.241 -4.539 -13.204 1.00 96.19 74 TRP A CA 1
ATOM 551 C C . TRP A 1 74 ? 7.770 -4.686 -13.243 1.00 96.19 74 TRP A C 1
ATOM 553 O O . TRP A 1 74 ? 8.298 -5.697 -12.779 1.00 96.19 74 TRP A O 1
ATOM 563 N N . LEU A 1 75 ? 8.501 -3.666 -13.707 1.00 96.56 75 LEU A N 1
ATOM 564 C CA . LEU A 1 75 ? 9.969 -3.658 -13.673 1.00 96.56 75 LEU A CA 1
ATOM 565 C C . LEU A 1 75 ? 10.514 -3.676 -12.240 1.00 96.56 75 LEU A C 1
ATOM 567 O O . LEU A 1 75 ? 11.433 -4.440 -11.945 1.00 96.56 75 LEU A O 1
ATOM 571 N N . CYS A 1 76 ? 9.919 -2.897 -11.333 1.00 97.19 76 CYS A N 1
ATOM 572 C CA . CYS A 1 76 ? 10.275 -2.906 -9.916 1.00 97.19 76 CYS A CA 1
ATOM 573 C C . CYS A 1 76 ? 10.111 -4.297 -9.290 1.00 97.19 76 CYS A C 1
ATOM 575 O O . CYS A 1 76 ? 10.999 -4.747 -8.568 1.00 97.19 76 CYS A O 1
ATOM 577 N N . ALA A 1 77 ? 9.036 -5.022 -9.613 1.00 95.44 77 ALA A N 1
ATOM 578 C CA . ALA A 1 77 ? 8.831 -6.387 -9.130 1.00 95.44 77 ALA A CA 1
ATOM 579 C C . ALA A 1 77 ? 9.940 -7.358 -9.588 1.00 95.44 77 ALA A C 1
ATOM 581 O O . ALA A 1 77 ? 10.249 -8.326 -8.893 1.00 95.44 77 ALA A O 1
ATOM 582 N N . HIS A 1 78 ? 10.589 -7.065 -10.720 1.00 95.00 78 HIS A N 1
ATOM 583 C CA . HIS A 1 78 ? 11.706 -7.835 -11.274 1.00 95.00 78 HIS A CA 1
ATOM 584 C C . HIS A 1 78 ? 13.090 -7.353 -10.811 1.00 95.00 78 HIS A C 1
ATOM 586 O O . HIS A 1 78 ? 14.095 -7.953 -11.190 1.00 95.00 78 HIS A O 1
ATOM 592 N N . ALA A 1 79 ? 13.169 -6.323 -9.965 1.00 96.25 79 ALA A N 1
ATOM 593 C CA . ALA A 1 79 ? 14.426 -5.775 -9.454 1.00 96.25 79 ALA A CA 1
ATOM 594 C C . ALA A 1 79 ? 15.036 -6.583 -8.290 1.00 96.25 79 ALA A C 1
ATOM 596 O O . ALA A 1 79 ? 15.799 -6.035 -7.496 1.00 96.25 79 ALA A O 1
ATOM 597 N N . GLY A 1 80 ? 14.678 -7.867 -8.156 1.00 94.31 80 GLY A N 1
ATOM 598 C CA . GLY A 1 80 ? 15.225 -8.803 -7.168 1.00 94.31 80 GLY A CA 1
ATOM 599 C C . GLY A 1 80 ? 15.299 -8.215 -5.759 1.00 94.31 80 GLY A C 1
ATOM 600 O O . GLY A 1 80 ? 14.272 -7.865 -5.174 1.00 94.31 80 GLY A O 1
ATOM 601 N N . GLN A 1 81 ? 16.509 -8.066 -5.216 1.00 94.75 81 GLN A N 1
ATOM 602 C CA . GLN A 1 81 ? 16.712 -7.528 -3.862 1.00 94.75 81 GLN A CA 1
ATOM 603 C C . GLN A 1 81 ? 16.278 -6.058 -3.685 1.00 94.75 81 GLN A C 1
ATOM 605 O O . GLN A 1 81 ? 16.041 -5.620 -2.561 1.00 94.75 81 GLN A O 1
ATOM 610 N N . PHE A 1 82 ? 16.162 -5.285 -4.769 1.00 95.25 82 PHE A N 1
ATOM 611 C CA . PHE A 1 82 ? 15.736 -3.881 -4.735 1.00 95.25 82 PHE A CA 1
ATOM 612 C C . PHE A 1 82 ? 14.231 -3.698 -4.944 1.00 95.25 82 PHE A C 1
ATOM 614 O O . PHE A 1 82 ? 13.756 -2.565 -4.867 1.00 95.25 82 PHE A O 1
ATOM 621 N N . ASN A 1 83 ? 13.472 -4.777 -5.171 1.00 94.19 83 ASN A N 1
ATOM 622 C CA . ASN A 1 83 ? 12.035 -4.727 -5.456 1.00 94.19 83 ASN A CA 1
ATOM 623 C C . ASN A 1 83 ? 11.275 -3.844 -4.453 1.00 94.19 83 ASN A C 1
ATOM 625 O O . ASN A 1 83 ? 10.649 -2.859 -4.846 1.00 94.19 83 ASN A O 1
ATOM 629 N N . HIS A 1 84 ? 11.399 -4.133 -3.154 1.00 91.69 84 HIS A N 1
ATOM 630 C CA . HIS A 1 84 ? 10.680 -3.385 -2.123 1.00 91.69 84 HIS A CA 1
ATOM 631 C C . HIS A 1 84 ? 11.011 -1.883 -2.147 1.00 91.69 84 HIS A C 1
ATOM 633 O O . HIS A 1 84 ? 10.106 -1.054 -2.102 1.00 91.69 84 HIS A O 1
ATOM 639 N N . HIS A 1 85 ? 12.292 -1.518 -2.266 1.00 92.38 85 HIS A N 1
ATOM 640 C CA . HIS A 1 85 ? 12.708 -0.114 -2.334 1.00 92.38 85 HIS A CA 1
ATOM 641 C C . HIS A 1 85 ? 12.196 0.583 -3.600 1.00 92.38 85 HIS A C 1
ATOM 643 O O . HIS A 1 85 ? 11.748 1.727 -3.527 1.00 92.38 85 HIS A O 1
ATOM 649 N N . CYS A 1 86 ? 12.223 -0.119 -4.736 1.00 95.69 86 CYS A N 1
ATOM 650 C CA . CYS A 1 86 ? 11.684 0.357 -6.005 1.00 95.69 86 CYS A CA 1
ATOM 651 C C . CYS A 1 86 ? 10.191 0.663 -5.881 1.00 95.69 86 CYS A C 1
ATOM 653 O O . CYS A 1 86 ? 9.775 1.808 -6.049 1.00 95.69 86 CYS A O 1
ATOM 655 N N . LEU A 1 87 ? 9.398 -0.349 -5.508 1.00 94.56 87 LEU A N 1
ATOM 656 C CA . LEU A 1 87 ? 7.951 -0.227 -5.367 1.00 94.56 87 LEU A CA 1
ATOM 657 C C . LEU A 1 87 ? 7.580 0.852 -4.359 1.00 94.56 87 LEU A C 1
ATOM 659 O O . LEU A 1 87 ? 6.752 1.701 -4.679 1.00 94.56 87 LEU A O 1
ATOM 663 N N . LYS A 1 88 ? 8.247 0.887 -3.198 1.00 92.62 88 LYS A N 1
ATOM 664 C CA . LYS A 1 88 ? 8.009 1.923 -2.192 1.00 92.62 88 LYS A CA 1
ATOM 665 C C . LYS A 1 88 ? 8.176 3.316 -2.783 1.00 92.62 88 LYS A C 1
ATOM 667 O O . LYS A 1 88 ? 7.290 4.148 -2.646 1.00 92.62 88 LYS A O 1
ATOM 672 N N . ARG A 1 89 ? 9.283 3.577 -3.484 1.00 92.75 89 ARG A N 1
ATOM 673 C CA . ARG A 1 89 ? 9.548 4.908 -4.045 1.00 92.75 89 ARG A CA 1
ATOM 674 C C . ARG A 1 89 ? 8.502 5.317 -5.082 1.00 92.75 89 ARG A C 1
ATOM 676 O O . ARG A 1 89 ? 8.131 6.489 -5.131 1.00 92.75 89 ARG A O 1
ATOM 683 N N . ILE A 1 90 ? 8.056 4.385 -5.925 1.00 94.12 90 ILE A N 1
ATOM 684 C CA . ILE A 1 90 ? 7.020 4.655 -6.931 1.00 94.12 90 ILE A CA 1
ATOM 685 C C . ILE A 1 90 ? 5.673 4.916 -6.258 1.00 94.12 90 ILE A C 1
ATOM 687 O O . ILE A 1 90 ? 5.029 5.918 -6.5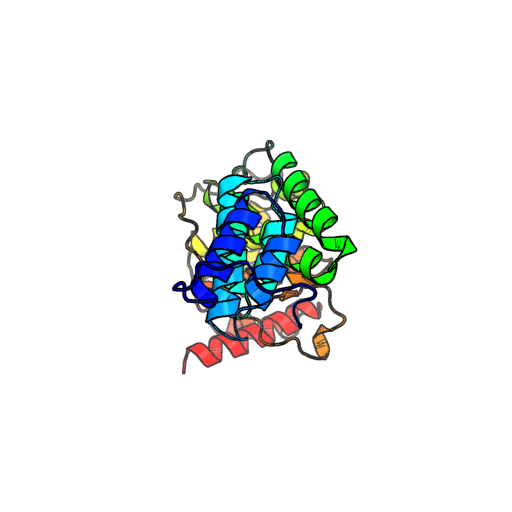67 1.00 94.12 90 ILE A O 1
ATOM 691 N N . ILE A 1 91 ? 5.284 4.068 -5.305 1.00 95.12 91 ILE A N 1
ATOM 692 C CA . ILE A 1 91 ? 4.022 4.183 -4.573 1.00 95.12 91 ILE A CA 1
ATOM 693 C C . ILE A 1 91 ? 3.985 5.476 -3.753 1.00 95.12 91 ILE A C 1
ATOM 695 O O . ILE A 1 91 ? 3.028 6.234 -3.883 1.00 95.12 91 ILE A O 1
ATOM 699 N N . ASP A 1 92 ? 5.036 5.796 -2.997 1.00 93.06 92 ASP A N 1
ATOM 700 C CA . ASP A 1 92 ? 5.118 7.026 -2.198 1.00 93.06 92 ASP A CA 1
ATOM 701 C C . ASP A 1 92 ? 4.929 8.276 -3.080 1.00 93.06 92 ASP A C 1
ATOM 703 O O . ASP A 1 92 ? 4.185 9.198 -2.732 1.00 93.06 92 ASP A O 1
ATOM 707 N N . LYS A 1 93 ? 5.553 8.291 -4.270 1.00 93.00 93 LYS A N 1
ATOM 708 C CA . LYS A 1 93 ? 5.447 9.401 -5.232 1.00 93.00 93 LYS A CA 1
ATOM 709 C C . LYS A 1 93 ? 4.028 9.637 -5.737 1.00 93.00 93 LYS A C 1
ATOM 711 O O . LYS A 1 93 ? 3.679 10.784 -6.005 1.00 93.00 93 LYS A O 1
ATOM 716 N N . ILE A 1 94 ? 3.218 8.593 -5.896 1.00 94.75 94 ILE A N 1
ATOM 717 C CA . ILE A 1 94 ? 1.823 8.746 -6.333 1.00 94.75 94 ILE A CA 1
ATOM 718 C C . ILE A 1 94 ? 0.866 8.941 -5.151 1.00 94.75 94 ILE A C 1
ATOM 720 O O . ILE A 1 94 ? -0.099 9.703 -5.262 1.00 94.75 94 ILE A O 1
ATOM 724 N N . ALA A 1 95 ? 1.150 8.317 -4.007 1.00 95.25 95 ALA A N 1
ATOM 725 C CA . ALA A 1 95 ? 0.366 8.400 -2.778 1.00 95.25 95 ALA A CA 1
ATOM 726 C C . ALA A 1 95 ? 0.376 9.811 -2.177 1.00 95.25 95 ALA A C 1
ATOM 728 O O . ALA A 1 95 ? -0.656 10.280 -1.697 1.00 95.25 95 ALA A O 1
ATOM 729 N N . VAL A 1 96 ? 1.488 10.551 -2.297 1.00 94.31 96 VAL A N 1
ATOM 730 C CA . VAL A 1 96 ? 1.581 11.948 -1.828 1.00 94.31 96 VAL A CA 1
ATOM 731 C C . VAL A 1 96 ? 0.534 12.869 -2.473 1.00 94.31 96 VAL A C 1
ATOM 733 O O . VAL A 1 96 ? 0.228 13.929 -1.931 1.00 94.31 96 VAL A O 1
ATOM 736 N N . GLY A 1 97 ? -0.055 12.480 -3.608 1.00 94.12 97 GLY A N 1
ATOM 737 C CA . GLY A 1 97 ? -1.132 13.221 -4.263 1.00 94.12 97 GLY A CA 1
ATOM 738 C C . GLY A 1 97 ? -2.528 13.021 -3.658 1.00 94.12 97 GLY A C 1
ATOM 739 O O . GLY A 1 97 ? -3.458 13.650 -4.152 1.00 94.12 97 GLY A O 1
ATOM 740 N N . ALA A 1 98 ? -2.700 12.169 -2.642 1.00 96.62 98 ALA A N 1
ATOM 741 C CA . ALA A 1 98 ? -3.999 11.948 -2.003 1.00 96.62 98 ALA A CA 1
ATOM 742 C C . ALA A 1 98 ? -4.526 13.235 -1.331 1.00 96.62 98 ALA A C 1
ATOM 744 O O . ALA A 1 98 ? -3.730 13.971 -0.727 1.00 96.62 98 ALA A O 1
ATOM 745 N N . PRO A 1 99 ? -5.834 13.537 -1.416 1.00 96.06 99 PRO A N 1
ATOM 746 C CA . PRO A 1 99 ? -6.413 14.685 -0.722 1.00 96.06 99 PRO A CA 1
ATOM 747 C C . PRO A 1 99 ? -6.355 14.483 0.804 1.00 96.06 99 PRO A C 1
ATOM 749 O O . PRO A 1 99 ? -6.226 13.346 1.259 1.00 96.06 99 PRO A O 1
ATOM 752 N N . PRO A 1 100 ? -6.434 15.547 1.622 1.00 95.06 100 PRO A N 1
ATOM 753 C CA . PRO A 1 100 ? -6.651 15.406 3.063 1.00 95.06 100 PRO A CA 1
ATOM 754 C C . PRO A 1 100 ? -7.887 14.551 3.390 1.00 95.06 100 PRO A C 1
ATOM 756 O O . PRO A 1 100 ? -8.892 14.617 2.685 1.00 95.06 100 PRO A O 1
ATOM 759 N N . ALA A 1 101 ? -7.833 13.763 4.467 1.00 93.94 101 ALA A N 1
ATOM 760 C CA . ALA A 1 101 ? -8.918 12.829 4.803 1.00 93.94 101 ALA A CA 1
ATOM 761 C C . ALA A 1 101 ? -10.249 13.528 5.123 1.00 93.94 101 ALA A C 1
ATOM 763 O O . ALA A 1 101 ? -11.318 12.919 5.073 1.00 93.94 101 ALA A O 1
ATOM 764 N N . ASP A 1 102 ? -10.180 14.816 5.454 1.00 91.31 102 ASP A N 1
ATOM 765 C CA . ASP A 1 102 ? -11.310 15.639 5.836 1.00 91.31 102 ASP A CA 1
ATOM 766 C C . ASP A 1 102 ? -11.958 16.429 4.698 1.00 91.31 102 ASP A C 1
ATOM 768 O O . ASP A 1 102 ? -12.962 17.103 4.941 1.00 91.31 102 ASP A O 1
ATOM 772 N N . VAL A 1 103 ? -11.449 16.320 3.467 1.00 91.75 103 VAL A N 1
ATOM 773 C CA . VAL A 1 103 ? -12.058 16.979 2.308 1.00 91.75 103 VAL A CA 1
ATOM 774 C C . VAL A 1 103 ? -12.859 15.994 1.445 1.00 91.75 103 VAL A C 1
ATOM 776 O O . VAL A 1 103 ? -12.422 14.866 1.208 1.00 91.75 103 VAL A O 1
ATOM 779 N N . PRO A 1 104 ? -14.029 16.411 0.926 1.00 91.75 104 PRO A N 1
ATOM 780 C CA . PRO A 1 104 ? -14.911 15.528 0.166 1.00 91.75 104 PRO A CA 1
ATOM 781 C C . PRO A 1 104 ? -14.532 15.344 -1.312 1.00 91.75 104 PRO A C 1
ATOM 783 O O . PRO A 1 104 ? -15.305 14.746 -2.052 1.00 91.75 104 PRO A O 1
ATOM 786 N N . HIS A 1 105 ? -13.434 15.923 -1.803 1.00 94.31 105 HIS A N 1
ATOM 787 C CA . HIS A 1 105 ? -13.123 15.995 -3.241 1.00 94.31 105 HIS A CA 1
ATOM 788 C C . HIS A 1 105 ? -11.696 15.508 -3.516 1.00 94.31 105 HIS A C 1
ATOM 790 O O . HIS A 1 105 ? -10.823 15.643 -2.658 1.00 94.31 105 HIS A O 1
ATOM 796 N N . GLY A 1 106 ? -11.436 15.006 -4.728 1.00 94.75 106 GLY A N 1
ATOM 797 C CA . GLY A 1 106 ? -10.101 14.584 -5.171 1.00 94.75 106 GLY A CA 1
ATOM 798 C C . GLY A 1 106 ? -9.797 13.102 -4.938 1.00 94.75 106 GLY A C 1
ATOM 799 O O . GLY A 1 106 ? -8.709 12.641 -5.291 1.00 94.75 106 GLY A O 1
ATOM 800 N N . TRP A 1 107 ? -10.747 12.350 -4.379 1.00 96.75 107 TRP A N 1
ATOM 801 C CA . TRP A 1 107 ? -10.657 10.898 -4.204 1.00 96.75 107 TRP A CA 1
ATOM 802 C C . TRP A 1 107 ? -10.780 10.142 -5.527 1.00 96.75 107 TRP A C 1
ATOM 804 O O . TRP A 1 107 ? -10.236 9.048 -5.661 1.00 96.75 107 TRP A O 1
ATOM 814 N N . GLU A 1 108 ? -11.403 10.754 -6.534 1.00 96.62 108 GLU A N 1
ATOM 815 C CA . GLU A 1 108 ? -11.523 10.220 -7.890 1.00 96.62 108 GLU A CA 1
ATOM 816 C C . GLU A 1 108 ? -10.143 9.891 -8.466 1.00 96.62 108 GLU A C 1
ATOM 818 O O . GLU A 1 108 ? -9.917 8.785 -8.946 1.00 96.62 108 GLU A O 1
ATOM 823 N N . ARG A 1 109 ? -9.168 10.792 -8.294 1.00 96.00 109 ARG A N 1
ATOM 824 C CA . ARG A 1 109 ? -7.794 10.580 -8.768 1.00 96.00 109 ARG A CA 1
ATOM 825 C C . ARG A 1 109 ? -7.080 9.435 -8.043 1.00 96.00 109 ARG A C 1
ATOM 827 O O . ARG A 1 109 ? -6.211 8.787 -8.624 1.00 96.00 109 ARG A O 1
ATOM 834 N N . VAL A 1 110 ? -7.411 9.191 -6.772 1.00 97.12 110 VAL A N 1
ATOM 835 C CA . VAL A 1 110 ? -6.883 8.035 -6.027 1.00 97.12 110 VAL A CA 1
ATOM 836 C C . VAL A 1 110 ? -7.440 6.747 -6.634 1.00 97.12 110 VAL A C 1
ATOM 838 O O . VAL A 1 110 ? -6.680 5.832 -6.943 1.00 97.12 110 VAL A O 1
ATOM 841 N N . MET A 1 111 ? -8.748 6.697 -6.889 1.00 97.56 111 MET A N 1
ATOM 842 C CA . MET A 1 111 ? -9.394 5.537 -7.509 1.00 97.56 111 MET A CA 1
ATOM 843 C C . MET A 1 111 ? -8.912 5.290 -8.947 1.00 97.56 111 MET A C 1
ATOM 845 O O . MET A 1 111 ? -8.628 4.150 -9.299 1.00 97.56 111 MET A O 1
ATOM 849 N N . GLU A 1 112 ? -8.739 6.336 -9.758 1.00 96.19 112 GLU A N 1
ATOM 850 C CA . GLU A 1 112 ? -8.219 6.232 -11.130 1.00 96.19 112 GLU A CA 1
ATOM 851 C C . GLU A 1 112 ? -6.814 5.618 -11.175 1.00 96.19 112 GLU A C 1
ATOM 853 O O . GLU A 1 112 ? -6.543 4.738 -11.992 1.00 96.19 112 GLU A O 1
ATOM 858 N N . ARG A 1 113 ? -5.915 6.030 -10.271 1.00 96.00 113 ARG A N 1
ATOM 859 C CA . ARG A 1 113 ? -4.554 5.473 -10.188 1.00 96.00 113 ARG A CA 1
ATOM 860 C C . ARG A 1 113 ? -4.552 4.016 -9.746 1.00 96.00 113 ARG A C 1
ATOM 862 O O . ARG A 1 113 ? -3.810 3.216 -10.312 1.00 96.00 113 ARG A O 1
ATOM 869 N N . ALA A 1 114 ? -5.388 3.664 -8.770 1.00 97.00 114 ALA A N 1
ATOM 870 C CA . ALA A 1 114 ? -5.560 2.278 -8.353 1.00 97.00 114 ALA A CA 1
ATOM 871 C C . ALA A 1 114 ? -6.107 1.415 -9.501 1.00 97.00 114 ALA A C 1
ATOM 873 O O . ALA A 1 114 ? -5.573 0.342 -9.768 1.00 97.00 114 ALA A O 1
ATOM 874 N N . ALA A 1 115 ? -7.102 1.910 -10.243 1.00 96.38 115 ALA A N 1
ATOM 875 C CA . ALA A 1 115 ? -7.655 1.226 -11.408 1.00 96.38 115 ALA A CA 1
ATOM 876 C C . ALA A 1 115 ? -6.627 1.071 -12.544 1.00 96.38 115 ALA A C 1
ATOM 878 O O . ALA A 1 115 ? -6.575 0.021 -13.187 1.00 96.38 115 ALA A O 1
ATOM 879 N N . ALA A 1 116 ? -5.776 2.075 -12.777 1.00 94.75 116 ALA A N 1
ATOM 880 C CA . ALA A 1 116 ? -4.691 2.001 -13.757 1.00 94.75 116 ALA A CA 1
ATOM 881 C C . ALA A 1 116 ? -3.625 0.960 -13.366 1.00 94.75 116 ALA A C 1
ATOM 883 O O . ALA A 1 116 ? -3.186 0.182 -14.214 1.00 94.75 116 ALA A O 1
ATOM 884 N N . LEU A 1 117 ? -3.245 0.903 -12.083 1.00 96.31 117 LEU A N 1
ATOM 885 C CA . LEU A 1 117 ? -2.351 -0.134 -11.555 1.00 96.31 117 LEU A CA 1
ATOM 886 C C . LEU A 1 117 ? -2.977 -1.525 -11.678 1.00 96.31 117 LEU A C 1
ATOM 888 O O . LEU A 1 117 ? -2.326 -2.432 -12.189 1.00 96.31 117 LEU A O 1
ATOM 892 N N . GLN A 1 118 ? -4.239 -1.679 -11.263 1.00 97.00 118 GLN A N 1
ATOM 893 C CA . GLN A 1 118 ? -4.962 -2.943 -11.356 1.00 97.00 118 GLN A CA 1
ATOM 894 C C . GLN A 1 118 ? -5.020 -3.412 -12.810 1.00 97.00 118 GLN A C 1
ATOM 896 O O . GLN A 1 118 ? -4.488 -4.466 -13.129 1.00 97.00 118 GLN A O 1
ATOM 901 N N . SER A 1 119 ? -5.615 -2.624 -13.708 1.00 95.81 119 SER A N 1
ATOM 902 C CA . SER A 1 119 ? -5.812 -3.011 -15.112 1.00 95.81 119 SER A CA 1
ATOM 903 C C . SER A 1 119 ? -4.500 -3.292 -15.844 1.00 95.81 119 SER A C 1
ATOM 905 O O . SER A 1 119 ? -4.407 -4.286 -16.557 1.00 95.81 119 SER A O 1
ATOM 907 N N . GLY A 1 120 ? -3.466 -2.472 -15.637 1.00 94.50 120 GLY A N 1
ATOM 908 C CA . GLY A 1 120 ? -2.187 -2.645 -16.324 1.00 94.50 120 GLY A CA 1
ATOM 909 C C . GLY A 1 120 ? -1.360 -3.843 -15.844 1.00 94.50 120 GLY A C 1
ATOM 910 O O . GLY A 1 120 ? -0.473 -4.285 -16.571 1.00 94.50 120 GLY A O 1
ATOM 911 N N . LEU A 1 121 ? -1.624 -4.368 -14.643 1.00 95.69 121 LEU A N 1
ATOM 912 C CA . LEU A 1 121 ? -0.904 -5.517 -14.080 1.00 95.69 121 LEU A CA 1
ATOM 913 C C . LEU A 1 121 ? -1.718 -6.812 -14.121 1.00 95.69 121 LEU A C 1
ATOM 915 O O . LEU A 1 121 ? -1.126 -7.881 -14.243 1.00 95.69 121 LEU A O 1
ATOM 919 N N . ASN A 1 122 ? -3.049 -6.735 -14.051 1.00 95.81 122 ASN A N 1
ATOM 920 C CA . ASN A 1 122 ? -3.928 -7.886 -13.829 1.00 95.81 122 ASN A CA 1
ATOM 921 C C . ASN A 1 122 ? -3.792 -8.986 -14.890 1.00 95.81 122 ASN A C 1
ATOM 923 O O . ASN A 1 122 ? -3.835 -10.165 -14.551 1.00 95.81 122 ASN A O 1
ATOM 927 N N . ASP A 1 123 ? -3.583 -8.610 -16.152 1.00 91.44 123 ASP A N 1
ATOM 928 C CA . ASP A 1 123 ? -3.439 -9.573 -17.251 1.00 91.44 123 ASP A CA 1
ATOM 929 C C . ASP A 1 123 ? -2.098 -10.324 -17.211 1.00 91.44 123 ASP A C 1
ATOM 931 O O . ASP A 1 123 ? -1.974 -11.413 -17.769 1.00 91.44 123 ASP A O 1
ATOM 935 N N . THR A 1 124 ? -1.082 -9.744 -16.565 1.00 88.94 124 THR A N 1
ATOM 936 C CA . THR A 1 124 ? 0.273 -10.314 -16.498 1.00 88.94 124 THR A CA 1
ATOM 937 C C . THR A 1 124 ? 0.529 -11.022 -15.172 1.00 88.94 124 THR A C 1
ATOM 939 O O . THR A 1 124 ? 1.092 -12.115 -15.155 1.00 88.94 124 THR A O 1
ATOM 942 N N . ASP A 1 125 ? 0.148 -10.390 -14.064 1.00 94.94 125 ASP A N 1
ATOM 943 C CA . ASP A 1 125 ? 0.347 -10.885 -12.707 1.00 94.94 125 ASP A CA 1
ATOM 944 C C . ASP A 1 125 ? -0.760 -10.329 -11.782 1.00 94.94 125 ASP A C 1
ATOM 946 O O . ASP A 1 125 ? -0.621 -9.237 -11.217 1.00 94.94 125 ASP A O 1
ATOM 950 N N . PRO A 1 126 ? -1.887 -11.052 -11.627 1.00 95.25 126 PRO A N 1
ATOM 951 C CA . PRO A 1 126 ? -3.011 -10.594 -10.810 1.00 95.25 126 PRO A CA 1
ATOM 952 C C . PRO A 1 126 ? -2.677 -10.526 -9.314 1.00 95.25 126 PRO A C 1
ATOM 954 O O . PRO A 1 126 ? -3.262 -9.715 -8.595 1.00 95.25 126 PRO A O 1
ATOM 957 N N . ILE A 1 127 ? -1.717 -11.329 -8.840 1.00 93.31 127 ILE A N 1
ATOM 958 C CA . ILE A 1 127 ? -1.277 -11.307 -7.438 1.00 93.31 127 ILE A CA 1
ATOM 959 C C . ILE A 1 127 ? -0.483 -10.026 -7.179 1.00 93.31 127 ILE A C 1
ATOM 961 O O . ILE A 1 127 ? -0.761 -9.309 -6.217 1.00 93.31 127 ILE A O 1
ATOM 965 N N . LEU A 1 128 ? 0.460 -9.688 -8.066 1.00 93.81 128 LEU A N 1
ATOM 966 C CA . LEU A 1 128 ? 1.193 -8.425 -7.989 1.00 93.81 128 LEU A CA 1
ATOM 967 C C . LEU A 1 128 ? 0.252 -7.219 -8.096 1.00 93.81 128 LEU A C 1
ATOM 969 O O . LEU A 1 128 ? 0.434 -6.247 -7.362 1.00 93.81 128 LEU A O 1
ATOM 973 N N . ALA A 1 129 ? -0.755 -7.283 -8.974 1.00 96.12 129 ALA A N 1
ATOM 974 C CA . ALA A 1 129 ? -1.767 -6.237 -9.101 1.00 96.12 129 ALA A CA 1
ATOM 975 C C . ALA A 1 129 ? -2.472 -5.987 -7.757 1.00 96.12 129 ALA A C 1
ATOM 977 O O . ALA A 1 129 ? -2.453 -4.863 -7.254 1.00 96.12 129 ALA A O 1
ATOM 978 N N . GLN A 1 130 ? -2.995 -7.045 -7.127 1.00 94.62 130 GLN A N 1
ATOM 979 C CA . GLN A 1 130 ? -3.643 -6.961 -5.816 1.00 94.62 130 GLN A CA 1
ATOM 980 C C . GLN A 1 130 ? -2.693 -6.415 -4.738 1.00 94.62 130 GLN A C 1
ATOM 982 O O . GLN A 1 130 ? -3.075 -5.545 -3.951 1.00 94.62 130 GLN A O 1
ATOM 987 N N . GLN A 1 131 ? -1.443 -6.890 -4.721 1.00 93.75 131 GLN A N 1
ATOM 988 C CA . GLN A 1 131 ? -0.426 -6.440 -3.774 1.00 93.75 131 GLN A CA 1
ATOM 989 C C . GLN A 1 131 ? -0.149 -4.943 -3.886 1.00 93.75 131 GLN A C 1
ATOM 991 O O . GLN A 1 131 ? -0.160 -4.225 -2.885 1.00 93.75 131 GLN A O 1
ATOM 996 N N . VAL A 1 132 ? 0.112 -4.467 -5.100 1.00 95.38 132 VAL A N 1
ATOM 997 C CA . VAL A 1 132 ? 0.499 -3.076 -5.333 1.00 95.38 132 VAL A CA 1
ATOM 998 C C . VAL A 1 132 ? -0.681 -2.137 -5.121 1.00 95.38 132 VAL A C 1
ATOM 1000 O O . VAL A 1 132 ? -0.489 -1.062 -4.560 1.00 95.38 132 VAL A O 1
ATOM 1003 N N . VAL A 1 133 ? -1.896 -2.536 -5.502 1.00 96.88 133 VAL A N 1
ATOM 1004 C CA . VAL A 1 133 ? -3.106 -1.738 -5.262 1.00 96.88 133 VAL A CA 1
ATOM 1005 C C . VAL A 1 133 ? -3.392 -1.611 -3.765 1.00 96.88 133 VAL A C 1
ATOM 1007 O O . VAL A 1 133 ? -3.610 -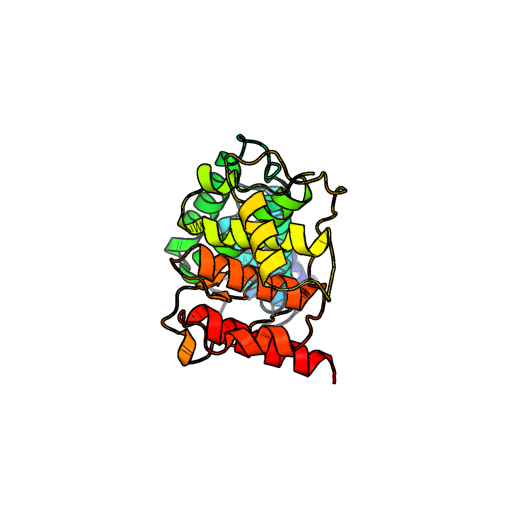0.499 -3.285 1.00 96.88 133 VAL A O 1
ATOM 1010 N N . GLY A 1 134 ? -3.314 -2.707 -3.002 1.00 95.50 134 GLY A N 1
ATOM 1011 C CA . GLY A 1 134 ? -3.476 -2.654 -1.546 1.00 95.50 134 GLY A CA 1
ATOM 1012 C C . GLY A 1 134 ? -2.405 -1.788 -0.872 1.00 95.50 134 GLY A C 1
ATOM 1013 O O . GLY A 1 134 ? -2.723 -0.923 -0.052 1.00 95.50 134 GLY A O 1
ATOM 1014 N N . TRP A 1 135 ? -1.137 -1.935 -1.274 1.00 94.19 135 TRP A N 1
ATOM 1015 C CA . TRP A 1 135 ? -0.063 -1.076 -0.771 1.00 94.19 135 TRP A CA 1
ATOM 1016 C C . TRP A 1 135 ? -0.295 0.398 -1.143 1.00 94.19 135 TRP A C 1
ATOM 1018 O O . TRP A 1 135 ? -0.178 1.274 -0.287 1.00 94.19 135 TRP A O 1
ATOM 1028 N N . TYR A 1 136 ? -0.706 0.685 -2.377 1.00 96.19 136 TYR A N 1
ATOM 1029 C CA . TYR A 1 136 ? -1.032 2.041 -2.803 1.00 96.19 136 TYR A CA 1
ATOM 1030 C C . TYR A 1 136 ? -2.135 2.673 -1.950 1.00 96.19 136 TYR A C 1
ATOM 1032 O O . TYR A 1 136 ? -1.956 3.800 -1.489 1.00 96.19 136 TYR A O 1
ATOM 1040 N N . TYR A 1 137 ? -3.233 1.961 -1.684 1.00 97.19 137 TYR A N 1
ATOM 1041 C CA . TYR A 1 137 ? -4.289 2.476 -0.811 1.00 97.19 137 TYR A CA 1
ATOM 1042 C C . TYR A 1 137 ? -3.799 2.726 0.611 1.00 97.19 137 TYR A C 1
ATOM 1044 O O . TYR A 1 137 ? -4.121 3.770 1.176 1.00 97.19 137 TYR A O 1
ATOM 1052 N N . ALA A 1 138 ? -2.997 1.815 1.171 1.00 94.69 138 ALA A N 1
ATOM 1053 C CA . ALA A 1 138 ? -2.408 2.001 2.493 1.00 94.69 138 ALA A CA 1
ATOM 1054 C C . ALA A 1 138 ? -1.593 3.305 2.575 1.00 94.69 138 ALA A C 1
ATOM 1056 O O . ALA A 1 138 ? -1.848 4.135 3.443 1.00 94.69 138 ALA A O 1
ATOM 1057 N N . GLU A 1 139 ? -0.676 3.532 1.629 1.00 94.81 139 GLU A N 1
ATOM 1058 C CA . GLU A 1 139 ? 0.170 4.735 1.622 1.00 94.81 139 GLU A CA 1
ATOM 1059 C C . GLU A 1 139 ? -0.642 5.998 1.304 1.00 94.81 139 GLU A C 1
ATOM 1061 O O . GLU A 1 139 ? -0.446 7.037 1.928 1.00 94.81 139 GLU A O 1
ATOM 1066 N N . ALA A 1 140 ? -1.585 5.939 0.358 1.00 96.31 140 ALA A N 1
ATOM 1067 C CA . ALA A 1 140 ? -2.427 7.083 0.010 1.00 96.31 140 ALA A CA 1
ATOM 1068 C C . ALA A 1 140 ? -3.282 7.540 1.201 1.00 96.31 140 ALA A C 1
ATOM 1070 O O . ALA A 1 140 ? -3.428 8.743 1.429 1.00 96.31 140 ALA A O 1
ATOM 1071 N N . LEU A 1 141 ? -3.819 6.597 1.979 1.00 96.62 141 LEU A N 1
ATOM 1072 C CA . LEU A 1 141 ? -4.623 6.897 3.160 1.00 96.62 141 LEU A CA 1
ATOM 1073 C C . LEU A 1 141 ? -3.766 7.368 4.337 1.00 96.62 141 LEU A C 1
ATOM 1075 O O . LEU A 1 141 ? -4.142 8.352 4.971 1.00 96.62 141 LEU A O 1
ATOM 1079 N N . ASP A 1 142 ? -2.586 6.787 4.568 1.00 94.12 142 ASP A N 1
ATOM 1080 C CA . ASP A 1 142 ? -1.633 7.304 5.562 1.00 94.12 142 ASP A CA 1
ATOM 1081 C C . ASP A 1 142 ? -1.242 8.766 5.239 1.00 94.12 142 ASP A C 1
ATOM 1083 O O . ASP A 1 142 ? -1.298 9.644 6.105 1.00 94.12 142 ASP A O 1
ATOM 1087 N N . GLN A 1 143 ? -0.957 9.075 3.966 1.00 94.81 143 GLN A N 1
ATOM 1088 C CA . GLN A 1 143 ? -0.704 10.446 3.491 1.00 94.81 143 GLN A CA 1
ATOM 1089 C C . GLN A 1 143 ? -1.917 11.365 3.662 1.00 94.81 143 GLN A C 1
ATOM 1091 O O . GLN A 1 143 ? -1.773 12.530 4.039 1.00 94.81 143 GLN A O 1
ATOM 1096 N N . SER A 1 144 ? -3.116 10.858 3.389 1.00 95.69 144 SER A N 1
ATOM 1097 C CA . SER A 1 144 ? -4.368 11.599 3.534 1.00 95.69 144 SER A CA 1
ATOM 1098 C C . SER A 1 144 ? -4.638 11.991 4.993 1.00 95.69 144 SER A C 1
ATOM 1100 O O . SER A 1 144 ? -4.914 13.161 5.286 1.00 95.69 144 SER A O 1
ATOM 1102 N N . TYR A 1 145 ? -4.484 11.047 5.927 1.00 94.88 145 TYR A N 1
ATOM 1103 C CA . TYR A 1 145 ? -4.707 11.270 7.358 1.00 94.88 145 TYR A CA 1
ATOM 1104 C C . TYR A 1 145 ? -3.591 12.081 8.036 1.00 94.88 145 TYR A C 1
ATOM 1106 O O . TYR A 1 145 ? -3.838 12.787 9.018 1.00 94.88 145 TYR A O 1
ATOM 1114 N N . ALA A 1 146 ? -2.368 12.062 7.507 1.00 92.44 146 ALA A N 1
ATOM 1115 C CA . ALA A 1 146 ? -1.301 12.935 7.997 1.00 92.44 146 ALA A CA 1
ATOM 1116 C C . ALA A 1 146 ? -1.533 14.420 7.659 1.00 92.44 146 ALA A C 1
ATOM 1118 O O . ALA A 1 146 ? -1.129 15.301 8.423 1.00 92.44 146 ALA A O 1
ATOM 1119 N N . LYS A 1 147 ? -2.219 14.705 6.543 1.00 92.88 147 LYS A N 1
ATOM 1120 C CA . LYS A 1 147 ? -2.538 16.072 6.093 1.00 92.88 147 LYS A CA 1
ATOM 1121 C C . LYS A 1 147 ? -3.695 16.720 6.846 1.00 92.88 147 LYS A C 1
ATOM 1123 O O . LYS A 1 147 ? -3.813 17.945 6.816 1.00 92.88 147 LYS A O 1
ATOM 1128 N N . THR A 1 148 ? -4.554 15.933 7.490 1.00 90.62 148 THR A N 1
ATOM 1129 C CA . THR A 1 148 ? -5.683 16.479 8.246 1.00 90.62 148 THR A CA 1
ATOM 1130 C C . THR A 1 148 ? -5.292 16.849 9.679 1.00 90.62 148 THR A C 1
ATOM 1132 O O . THR A 1 148 ? -4.373 16.293 10.293 1.00 90.62 148 THR A O 1
ATOM 1135 N N . ARG A 1 149 ? -6.035 17.818 10.217 1.00 88.19 149 ARG A N 1
ATOM 1136 C CA . ARG A 1 149 ? -6.018 18.193 11.633 1.00 88.19 149 ARG A CA 1
ATOM 1137 C C . ARG A 1 149 ? -7.067 17.437 12.440 1.00 88.19 149 ARG A C 1
ATOM 1139 O O . ARG A 1 149 ? -7.092 17.593 13.648 1.00 88.19 149 ARG A O 1
ATOM 1146 N N . VAL A 1 150 ? -7.945 16.662 11.816 1.00 88.69 150 VAL A N 1
ATOM 1147 C CA . VAL A 1 150 ? -9.049 15.980 12.490 1.00 88.69 150 VAL A CA 1
ATOM 1148 C C . VAL A 1 150 ? -9.159 14.577 11.923 1.00 88.69 150 VAL A C 1
ATOM 1150 O O . VAL A 1 150 ? -9.246 14.400 10.713 1.00 88.69 150 VAL A O 1
ATOM 1153 N N . VAL A 1 151 ? -9.196 13.563 12.783 1.00 90.25 151 VAL A N 1
ATOM 1154 C CA . VAL A 1 151 ? -9.483 12.208 12.305 1.00 90.25 151 VAL A CA 1
ATOM 1155 C C . VAL A 1 151 ? -10.988 12.065 12.166 1.00 90.25 151 VAL A C 1
ATOM 1157 O O . VAL A 1 151 ? -11.714 12.222 13.145 1.00 90.25 151 VAL A O 1
ATOM 1160 N N . GLN A 1 152 ? -11.443 11.764 10.951 1.00 89.56 152 GLN A N 1
ATOM 1161 C CA . GLN A 1 152 ? -12.845 11.468 10.690 1.00 89.56 152 GLN A CA 1
ATOM 1162 C C . GLN A 1 152 ? -13.052 10.336 9.683 1.00 89.56 152 GLN A C 1
ATOM 1164 O O . GLN A 1 152 ? -12.166 10.017 8.887 1.00 89.56 152 GLN A O 1
ATOM 1169 N N . GLY A 1 153 ? -14.245 9.739 9.716 1.00 85.69 153 GLY A N 1
ATOM 1170 C CA . GLY A 1 153 ? -14.651 8.631 8.847 1.00 85.69 153 GLY A CA 1
ATOM 1171 C C . GLY A 1 153 ? -15.111 9.026 7.440 1.00 85.69 153 GLY A C 1
ATOM 1172 O O . GLY A 1 153 ? -15.619 8.168 6.726 1.00 85.69 153 GLY A O 1
ATOM 1173 N N . SER A 1 154 ? -14.962 10.288 7.018 1.00 88.81 154 SER A N 1
ATOM 1174 C CA . SER A 1 154 ? -15.439 10.781 5.712 1.00 88.81 154 SER A CA 1
ATOM 1175 C C . SER A 1 154 ? -15.030 9.916 4.510 1.00 88.81 154 SER A C 1
ATOM 1177 O O . SER A 1 154 ? -15.896 9.662 3.671 1.00 88.81 154 SER A O 1
ATOM 1179 N N . PRO A 1 155 ? -13.791 9.384 4.416 1.00 93.81 155 PRO A N 1
ATOM 1180 C CA . PRO A 1 155 ? -13.416 8.528 3.292 1.00 93.81 155 PRO A CA 1
ATOM 1181 C C . PRO A 1 155 ? -14.243 7.235 3.191 1.00 93.81 155 PRO A C 1
ATOM 1183 O O . PRO A 1 155 ? -14.392 6.719 2.090 1.00 93.81 155 PRO A O 1
ATOM 1186 N N . LEU A 1 156 ? -14.846 6.740 4.283 1.00 94.06 156 LEU A N 1
ATOM 1187 C CA . LEU A 1 156 ? -15.737 5.567 4.240 1.00 94.06 156 LEU A CA 1
ATOM 1188 C C . LEU A 1 156 ? -17.001 5.809 3.401 1.00 94.06 156 LEU A C 1
ATOM 1190 O O . LEU A 1 156 ? -17.556 4.868 2.849 1.00 94.06 156 LEU A O 1
ATOM 1194 N N . ALA A 1 157 ? -17.465 7.057 3.301 1.00 93.75 157 ALA A N 1
ATOM 1195 C CA . ALA A 1 157 ? -18.634 7.409 2.493 1.00 93.75 157 ALA A CA 1
ATOM 1196 C C . ALA A 1 157 ? -18.286 7.706 1.023 1.00 93.75 157 ALA A C 1
ATOM 1198 O O . ALA A 1 157 ? -19.185 7.838 0.197 1.00 93.75 157 ALA A O 1
ATOM 1199 N N . LEU A 1 158 ? -16.996 7.865 0.709 1.00 94.44 158 LEU A N 1
ATOM 1200 C CA . LEU A 1 158 ? -16.504 8.299 -0.603 1.00 94.44 158 LEU A CA 1
ATOM 1201 C C . LEU A 1 158 ? -15.804 7.173 -1.366 1.00 94.44 158 LEU A C 1
ATOM 1203 O O . LEU A 1 158 ? -15.773 7.192 -2.594 1.00 94.44 158 LEU A O 1
ATOM 1207 N N . LEU A 1 159 ? -15.217 6.220 -0.642 1.00 96.00 159 LEU A N 1
ATOM 1208 C CA . LEU A 1 159 ? -14.456 5.114 -1.201 1.00 96.00 159 LEU A CA 1
ATOM 1209 C C . LEU A 1 159 ? -15.267 3.808 -1.174 1.00 96.00 159 LEU A C 1
ATOM 1211 O O . LEU A 1 159 ? -16.034 3.589 -0.232 1.00 96.00 159 LEU A O 1
ATOM 1215 N N . PRO A 1 160 ? -15.058 2.928 -2.171 1.00 96.25 160 PRO A N 1
ATOM 1216 C CA . PRO A 1 160 ? -15.594 1.568 -2.183 1.00 96.25 160 PRO A CA 1
ATOM 1217 C C . PRO A 1 160 ? -15.334 0.783 -0.886 1.00 96.25 160 PRO A C 1
ATOM 1219 O O . PRO A 1 160 ? -14.309 0.981 -0.222 1.00 96.25 160 PRO A O 1
ATOM 1222 N N . GLU A 1 161 ? -16.254 -0.123 -0.542 1.00 95.56 161 GLU A N 1
ATOM 1223 C CA . GLU A 1 161 ? -16.222 -0.909 0.704 1.00 95.56 161 GLU A CA 1
ATOM 1224 C C . GLU A 1 161 ? -14.951 -1.751 0.837 1.00 95.56 161 GLU A C 1
ATOM 1226 O O . GLU A 1 161 ? -14.404 -1.890 1.931 1.00 95.56 161 GLU A O 1
ATOM 1231 N N . GLU A 1 162 ? -14.401 -2.220 -0.281 1.00 94.56 162 GLU A N 1
ATOM 1232 C CA . GLU A 1 162 ? -13.175 -3.018 -0.323 1.00 94.56 162 GLU A CA 1
ATOM 1233 C C . GLU A 1 162 ? -11.956 -2.247 0.219 1.00 94.56 162 GLU A C 1
ATOM 1235 O O . GLU A 1 162 ? -10.968 -2.847 0.642 1.00 94.56 162 GLU A O 1
ATOM 1240 N N . ILE A 1 163 ? -12.021 -0.911 0.238 1.00 95.88 163 ILE A N 1
ATOM 1241 C CA . ILE A 1 163 ? -10.945 -0.025 0.705 1.00 95.88 163 ILE A CA 1
ATOM 1242 C C . ILE A 1 163 ? -11.156 0.391 2.168 1.00 95.88 163 ILE A C 1
ATOM 1244 O O . ILE A 1 163 ? -10.218 0.852 2.824 1.00 95.88 163 ILE A O 1
ATOM 1248 N N . HIS A 1 164 ? -12.354 0.198 2.732 1.00 95.94 164 HIS A N 1
ATOM 1249 C CA . HIS A 1 164 ? -12.670 0.573 4.118 1.00 95.94 164 HIS A CA 1
ATOM 1250 C C . HIS A 1 164 ? -11.685 0.028 5.156 1.00 95.94 164 HIS A C 1
ATOM 1252 O O . HIS A 1 164 ? -11.366 0.779 6.087 1.00 95.94 164 HIS A O 1
ATOM 1258 N N . PRO A 1 165 ? -11.139 -1.198 5.019 1.00 95.75 165 PRO A N 1
ATOM 1259 C CA . PRO A 1 165 ? -10.112 -1.670 5.932 1.00 95.75 165 PRO A CA 1
ATOM 1260 C C . PRO A 1 165 ? -8.881 -0.741 5.946 1.00 95.75 165 PRO A C 1
ATOM 1262 O O . PRO A 1 165 ? -8.324 -0.460 7.008 1.00 95.75 165 PRO A O 1
ATOM 1265 N N . HIS A 1 166 ? -8.441 -0.207 4.806 1.00 96.19 166 HIS A N 1
ATOM 1266 C CA . HIS A 1 166 ? -7.318 0.738 4.771 1.00 96.19 166 HIS A CA 1
ATOM 1267 C C . HIS A 1 166 ? -7.671 2.077 5.425 1.00 96.19 166 HIS A C 1
ATOM 1269 O O . HIS A 1 166 ? -6.830 2.666 6.103 1.00 96.19 166 HIS A O 1
ATOM 1275 N N . VAL A 1 167 ? -8.914 2.545 5.254 1.00 96.31 167 VAL A N 1
ATOM 1276 C CA . VAL A 1 167 ? -9.388 3.805 5.851 1.00 96.31 167 VAL A CA 1
ATOM 1277 C C . VAL A 1 167 ? -9.335 3.717 7.373 1.00 96.31 167 VAL A C 1
ATOM 1279 O O . VAL A 1 167 ? -8.776 4.598 8.024 1.00 96.31 167 VAL A O 1
ATOM 1282 N N . ARG A 1 168 ? -9.871 2.630 7.941 1.00 95.62 168 ARG A N 1
ATOM 1283 C CA . ARG A 1 168 ? -9.858 2.379 9.390 1.00 95.62 168 ARG A CA 1
ATOM 1284 C C . ARG A 1 168 ? -8.432 2.310 9.921 1.00 95.62 168 ARG A C 1
ATOM 1286 O O . ARG A 1 168 ? -8.136 2.968 10.912 1.00 95.62 168 ARG A O 1
ATOM 1293 N N . ALA A 1 169 ? -7.552 1.573 9.245 1.00 94.56 169 ALA A N 1
ATOM 1294 C CA . ALA A 1 169 ? -6.161 1.433 9.660 1.00 94.56 169 ALA A CA 1
ATOM 1295 C C . ALA A 1 169 ? -5.426 2.783 9.704 1.00 94.56 169 ALA A C 1
ATOM 1297 O O . ALA A 1 169 ? -4.828 3.111 10.725 1.00 94.56 169 ALA A O 1
ATOM 1298 N N . ALA A 1 170 ? -5.538 3.601 8.654 1.00 94.75 170 ALA A N 1
ATOM 1299 C CA . ALA A 1 170 ? -4.891 4.913 8.606 1.00 94.75 170 ALA A CA 1
ATOM 1300 C C . ALA A 1 170 ? -5.475 5.903 9.635 1.00 94.75 170 ALA A C 1
ATOM 1302 O O . ALA A 1 170 ? -4.732 6.628 10.302 1.00 94.75 170 ALA A O 1
ATOM 1303 N N . ALA A 1 171 ? -6.801 5.909 9.818 1.00 94.25 171 ALA A N 1
ATOM 1304 C CA . ALA A 1 171 ? -7.470 6.741 10.818 1.00 94.25 171 ALA A CA 1
ATOM 1305 C C . ALA A 1 171 ? -7.031 6.391 12.249 1.00 94.25 171 ALA A C 1
ATOM 1307 O O . ALA A 1 171 ? -6.716 7.273 13.051 1.00 94.25 171 ALA A O 1
ATOM 1308 N N . ILE A 1 172 ? -7.000 5.095 12.566 1.00 93.94 172 ILE A N 1
ATOM 1309 C CA . ILE A 1 172 ? -6.643 4.591 13.892 1.00 93.94 172 ILE A CA 1
ATOM 1310 C C . ILE A 1 172 ? -5.160 4.821 14.175 1.00 93.94 172 ILE A C 1
ATOM 1312 O O . ILE A 1 172 ? -4.829 5.328 15.246 1.00 93.94 172 ILE A O 1
ATOM 1316 N N . GLU A 1 173 ? -4.276 4.556 13.209 1.00 91.75 173 GLU A N 1
ATOM 1317 C CA . GLU A 1 173 ? -2.851 4.875 13.335 1.00 91.75 173 GLU A CA 1
ATOM 1318 C C . GLU A 1 173 ? -2.659 6.361 13.652 1.00 91.75 173 GLU A C 1
ATOM 1320 O O . GLU A 1 173 ? -1.904 6.719 14.559 1.00 91.75 173 GLU A O 1
ATOM 1325 N N . ARG A 1 174 ? -3.390 7.236 12.952 1.00 91.31 174 ARG A N 1
ATOM 1326 C CA . ARG A 1 174 ? -3.313 8.679 13.167 1.00 91.31 174 ARG A CA 1
ATOM 1327 C C . ARG A 1 174 ? -3.741 9.088 14.576 1.00 91.31 174 ARG A C 1
ATOM 1329 O O . ARG A 1 174 ? -3.072 9.936 15.169 1.00 91.31 174 ARG A O 1
ATOM 1336 N N . LEU A 1 175 ? -4.816 8.502 15.110 1.00 90.81 175 LEU A N 1
ATOM 1337 C CA . LEU A 1 175 ? -5.270 8.742 16.487 1.00 90.81 175 LEU A CA 1
ATOM 1338 C C . LEU A 1 175 ? -4.232 8.274 17.508 1.00 90.81 175 LEU A C 1
ATOM 1340 O O . LEU A 1 175 ? -3.841 9.045 18.383 1.00 90.81 175 LEU A O 1
ATOM 1344 N N . VAL A 1 176 ? -3.757 7.035 17.363 1.00 89.88 176 VAL A N 1
ATOM 1345 C CA . VAL A 1 176 ? -2.775 6.423 18.267 1.00 89.88 176 VAL A CA 1
ATOM 1346 C C . VAL A 1 176 ? -1.479 7.232 18.291 1.00 89.88 176 VAL A C 1
ATOM 1348 O O . VAL A 1 176 ? -0.949 7.529 19.360 1.00 89.88 176 VAL A O 1
ATOM 1351 N N . HIS A 1 177 ? -0.993 7.650 17.122 1.00 87.44 177 HIS A N 1
ATOM 1352 C CA . HIS A 1 177 ? 0.231 8.436 17.010 1.00 87.44 177 HIS A CA 1
ATOM 1353 C C . HIS A 1 177 ? 0.085 9.852 17.586 1.00 87.44 177 HIS A C 1
ATOM 1355 O O . HIS A 1 177 ? 1.028 10.388 18.164 1.00 87.44 177 HIS A O 1
ATOM 1361 N N . ALA A 1 178 ? -1.084 10.481 17.440 1.00 85.56 178 ALA A N 1
ATOM 1362 C CA . ALA A 1 178 ? -1.299 11.841 17.927 1.00 85.56 178 ALA A CA 1
ATOM 1363 C C . ALA A 1 178 ? -1.566 11.926 19.439 1.00 85.56 178 ALA A C 1
ATOM 1365 O O . ALA A 1 178 ? -1.484 13.009 20.016 1.00 85.56 178 ALA A O 1
ATOM 1366 N N . SER A 1 179 ? -1.909 10.815 20.089 1.00 82.06 179 SER A N 1
ATOM 1367 C CA . SER A 1 179 ? -2.149 10.749 21.533 1.00 82.06 179 SER A CA 1
ATOM 1368 C C . SER A 1 179 ? -1.542 9.477 22.124 1.00 82.06 179 SER A C 1
ATOM 1370 O O . SER A 1 179 ? -2.277 8.596 22.565 1.00 82.06 179 SER A O 1
ATOM 1372 N N . PRO A 1 180 ? -0.202 9.347 22.141 1.00 79.69 180 PRO A N 1
ATOM 1373 C CA . PRO A 1 180 ? 0.431 8.129 22.608 1.00 79.69 180 PRO A CA 1
ATOM 1374 C C . PRO A 1 180 ? 0.247 7.982 24.123 1.00 79.69 180 PRO A C 1
ATOM 1376 O O . PRO A 1 180 ? 0.956 8.605 24.910 1.00 79.69 180 PRO A O 1
ATOM 1379 N N . ASN A 1 181 ? -0.714 7.154 24.531 1.00 83.31 181 ASN A N 1
ATOM 1380 C CA . ASN A 1 181 ? -0.958 6.801 25.923 1.00 83.31 181 ASN A CA 1
ATOM 1381 C C . ASN A 1 181 ? -0.969 5.275 26.095 1.00 83.31 181 ASN A C 1
ATOM 1383 O O . ASN A 1 181 ? -1.909 4.602 25.675 1.00 83.31 181 ASN A O 1
ATOM 1387 N N . ALA A 1 182 ? 0.094 4.744 26.705 1.00 74.31 182 ALA A N 1
ATOM 1388 C CA . ALA A 1 182 ? 0.267 3.310 26.960 1.00 74.31 182 ALA A CA 1
ATOM 1389 C C . ALA A 1 182 ? -0.655 2.763 28.049 1.00 74.31 182 ALA A C 1
ATOM 1391 O O . ALA A 1 182 ? -0.905 1.562 28.066 1.00 74.31 182 ALA A O 1
ATOM 1392 N N . ASP A 1 183 ? -1.145 3.639 28.925 1.00 81.50 183 ASP A N 1
ATOM 1393 C CA . ASP A 1 183 ? -1.985 3.277 30.064 1.00 81.50 183 ASP A CA 1
ATOM 1394 C C . ASP A 1 183 ? -3.479 3.471 29.760 1.00 81.50 183 ASP A C 1
ATOM 139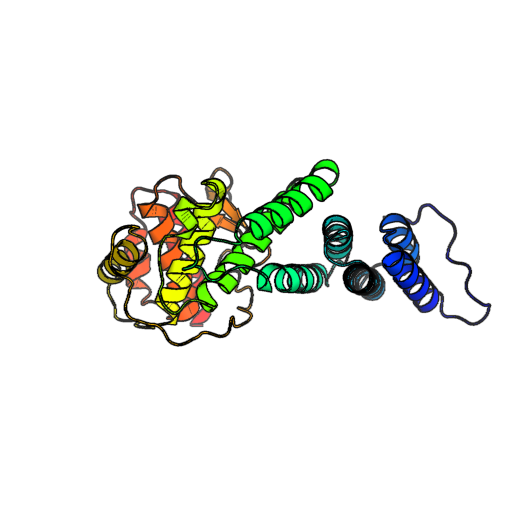6 O O . ASP A 1 183 ? -4.324 3.256 30.628 1.00 81.50 183 ASP A O 1
ATOM 1400 N N . GLN A 1 184 ? -3.822 3.924 28.548 1.00 86.50 184 GLN A N 1
ATOM 1401 C CA . GLN A 1 184 ? -5.210 4.105 28.142 1.00 86.50 184 GLN A CA 1
ATOM 1402 C C . GLN A 1 184 ? -5.864 2.742 27.880 1.00 86.50 184 GLN A C 1
ATOM 1404 O O . GLN A 1 184 ? -5.422 2.041 26.965 1.00 86.50 184 GLN A O 1
ATOM 1409 N N . PRO A 1 185 ? -6.952 2.398 28.596 1.00 86.88 185 PRO A N 1
ATOM 1410 C CA . PRO A 1 185 ? -7.658 1.144 28.388 1.00 86.88 185 PRO A CA 1
ATOM 1411 C C . PRO A 1 185 ? -8.142 0.983 26.947 1.00 86.88 185 PRO A C 1
ATOM 1413 O O . PRO A 1 185 ? -8.605 1.933 26.308 1.00 86.88 185 PRO A O 1
ATOM 1416 N N . LEU A 1 186 ? -8.133 -0.256 26.456 1.00 86.88 186 LEU A N 1
ATOM 1417 C CA . LEU A 1 186 ? -8.623 -0.600 25.119 1.00 86.88 186 LEU A CA 1
ATOM 1418 C C . LEU A 1 186 ? -10.056 -0.096 24.855 1.00 86.88 186 LEU A C 1
ATOM 1420 O O . LEU A 1 186 ? -10.360 0.363 23.756 1.00 86.88 186 LEU A O 1
ATOM 1424 N N . THR A 1 187 ? -10.936 -0.139 25.860 1.00 88.88 187 THR A N 1
ATOM 1425 C CA . THR A 1 187 ? -12.317 0.365 25.756 1.00 88.88 187 THR A CA 1
ATOM 1426 C C . THR A 1 187 ? -12.378 1.854 25.441 1.00 88.88 187 THR A C 1
ATOM 1428 O O . THR A 1 187 ? -13.227 2.280 24.661 1.00 88.88 187 THR A O 1
ATOM 1431 N N . ASP A 1 188 ? -11.462 2.637 26.003 1.00 90.50 188 ASP A N 1
ATOM 1432 C CA . ASP A 1 188 ? -11.431 4.089 25.844 1.00 90.50 188 ASP A CA 1
ATOM 1433 C C . ASP A 1 188 ? -10.881 4.451 24.461 1.00 90.50 188 ASP A C 1
ATOM 1435 O O . ASP A 1 188 ? -11.386 5.355 23.795 1.00 90.50 188 ASP A O 1
ATOM 1439 N N . TRP A 1 189 ? -9.895 3.686 23.972 1.00 91.00 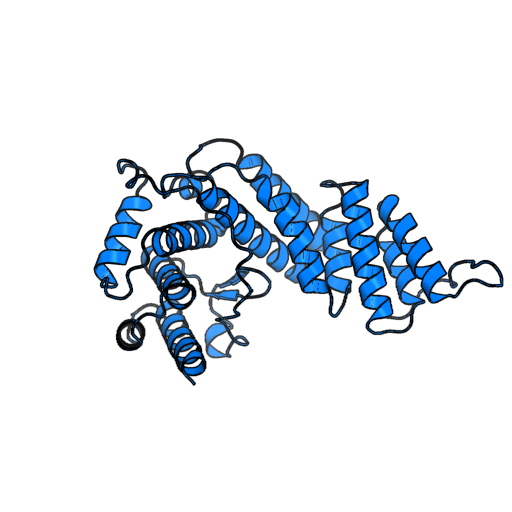189 TRP A N 1
ATOM 1440 C CA . TRP A 1 189 ? -9.460 3.754 22.575 1.00 91.00 189 TRP A CA 1
ATOM 1441 C C . TRP A 1 189 ? -10.594 3.455 21.597 1.00 91.00 189 TRP A C 1
ATOM 1443 O O . TRP A 1 189 ? -10.779 4.200 20.636 1.00 91.00 189 TRP A O 1
ATOM 1453 N N . ILE A 1 190 ? -11.374 2.399 21.842 1.00 91.38 190 ILE A N 1
ATOM 1454 C CA . ILE A 1 190 ? -12.514 2.043 20.989 1.00 91.38 190 ILE A CA 1
ATOM 1455 C C . ILE A 1 190 ? -13.545 3.176 20.970 1.00 91.38 190 ILE A C 1
ATOM 1457 O O . ILE A 1 190 ? -13.966 3.579 19.891 1.00 91.38 190 ILE A O 1
ATOM 1461 N N . GLN A 1 191 ? -13.898 3.751 22.124 1.00 91.62 191 GLN A N 1
ATOM 1462 C CA . GLN A 1 191 ? -14.828 4.887 22.188 1.00 91.62 191 GLN A CA 1
ATOM 1463 C C . GLN A 1 191 ? -14.314 6.108 21.413 1.00 91.62 191 GLN A C 1
ATOM 1465 O O . GLN A 1 191 ? -15.081 6.752 20.695 1.00 91.62 191 GLN A O 1
ATOM 1470 N N . LEU A 1 192 ? -13.016 6.413 21.521 1.00 90.25 192 LEU A N 1
ATOM 1471 C CA . LEU A 1 192 ? -12.386 7.500 20.771 1.00 90.25 192 LEU A CA 1
ATOM 1472 C C . LEU A 1 192 ? -12.460 7.259 19.255 1.00 90.25 192 LEU A C 1
ATOM 1474 O O . LEU A 1 192 ? -12.804 8.169 18.500 1.00 90.25 192 LEU A O 1
ATOM 1478 N N . ILE A 1 193 ? -12.169 6.033 18.813 1.00 91.94 193 ILE A N 1
ATOM 1479 C CA . ILE A 1 193 ? -12.245 5.631 17.404 1.00 91.94 193 ILE A CA 1
ATOM 1480 C C . ILE A 1 193 ? -13.688 5.690 16.904 1.00 91.94 193 ILE A C 1
ATOM 1482 O O . ILE A 1 193 ? -13.936 6.240 15.835 1.00 91.94 193 ILE A O 1
ATOM 1486 N N . ASP A 1 194 ? -14.643 5.151 17.660 1.00 91.88 194 ASP A N 1
ATOM 1487 C CA . ASP A 1 194 ? -16.067 5.176 17.324 1.00 91.88 194 ASP A CA 1
ATOM 1488 C C . ASP A 1 194 ? -16.556 6.610 17.128 1.00 91.88 194 ASP A C 1
ATOM 1490 O O . ASP A 1 194 ? -17.216 6.915 16.134 1.00 91.88 194 ASP A O 1
ATOM 1494 N N . HIS A 1 195 ? -16.177 7.503 18.044 1.00 90.25 195 HIS A N 1
ATOM 1495 C CA . HIS A 1 195 ? -16.529 8.910 17.962 1.00 90.25 195 HIS A CA 1
ATOM 1496 C C . HIS A 1 195 ? -15.932 9.587 16.722 1.00 90.25 195 HIS A C 1
ATOM 1498 O O . HIS A 1 195 ? -16.662 10.273 16.007 1.00 90.25 195 HIS A O 1
ATOM 1504 N N . ALA A 1 196 ? -14.642 9.363 16.445 1.00 89.75 196 ALA A N 1
ATOM 1505 C CA . ALA A 1 196 ? -13.951 9.932 15.289 1.00 89.75 196 ALA A CA 1
ATOM 1506 C C . ALA A 1 196 ? -14.516 9.404 13.958 1.00 89.75 196 ALA A C 1
ATOM 1508 O O . ALA A 1 196 ? -14.713 10.153 13.007 1.00 89.75 196 ALA A O 1
ATOM 1509 N N . MET A 1 197 ? -14.814 8.110 13.874 1.00 89.81 197 MET A N 1
ATOM 1510 C CA . MET A 1 197 ? -15.268 7.479 12.632 1.00 89.81 197 MET A CA 1
ATOM 1511 C C . MET A 1 197 ? -16.754 7.724 12.330 1.00 89.81 197 MET A C 1
ATOM 1513 O O . MET A 1 197 ? -17.192 7.473 11.207 1.00 89.81 197 MET A O 1
ATOM 1517 N N . ALA A 1 198 ? -17.535 8.222 13.291 1.00 86.81 198 ALA A N 1
ATOM 1518 C CA . ALA A 1 198 ? -18.947 8.526 13.097 1.00 86.81 198 ALA A CA 1
ATOM 1519 C C . ALA A 1 198 ? -19.147 9.782 12.227 1.00 86.81 198 ALA A C 1
ATOM 1521 O O . ALA A 1 198 ? -18.797 10.895 12.610 1.00 86.81 198 ALA A O 1
ATOM 1522 N N . SER A 1 199 ? -19.797 9.614 11.073 1.00 64.31 199 SER A N 1
ATOM 1523 C CA . SER A 1 199 ? -19.985 10.651 10.042 1.00 64.31 199 SER A CA 1
ATOM 1524 C C . SER A 1 199 ? -20.796 11.884 10.482 1.00 64.31 199 SER A C 1
ATOM 1526 O O . SER A 1 199 ? -20.801 12.886 9.775 1.00 64.31 199 SER A O 1
ATOM 1528 N N . ALA A 1 200 ? -21.506 11.809 11.614 1.00 59.16 200 ALA A N 1
ATOM 1529 C CA . ALA A 1 200 ? -22.350 12.881 12.156 1.00 59.16 200 ALA A CA 1
ATOM 1530 C C . ALA A 1 200 ? -21.771 13.544 13.420 1.00 59.16 200 ALA A C 1
ATOM 1532 O O . ALA A 1 200 ? -22.386 14.463 13.967 1.00 59.16 200 ALA A O 1
ATOM 1533 N N . SER A 1 201 ? -20.622 13.073 13.911 1.00 59.72 201 SER A N 1
ATOM 1534 C CA . SER A 1 201 ? -19.983 13.658 15.086 1.00 59.72 201 SER A CA 1
ATOM 1535 C C . SER A 1 201 ? -19.324 14.992 14.730 1.00 59.72 201 SER A C 1
ATOM 1537 O O . SER A 1 201 ? -18.795 15.143 13.626 1.00 59.72 201 SER A O 1
ATOM 1539 N N . PRO A 1 202 ? -19.312 15.972 15.652 1.00 60.62 202 PRO A N 1
ATOM 1540 C CA . PRO A 1 202 ? -18.423 17.112 15.505 1.00 60.62 202 PRO A CA 1
ATOM 1541 C C . PRO A 1 202 ? -16.974 16.614 15.361 1.00 60.62 202 PRO A C 1
ATOM 1543 O O . PRO A 1 202 ? -16.630 15.574 15.927 1.00 60.62 202 PRO A O 1
ATOM 1546 N N . PRO A 1 203 ? -16.128 17.335 14.608 1.00 63.94 203 PRO A N 1
ATOM 1547 C CA . PRO A 1 203 ? -14.741 16.946 14.398 1.00 63.94 203 PRO A CA 1
ATOM 1548 C C . PRO A 1 203 ? -14.029 16.688 15.735 1.00 63.94 203 PRO A C 1
ATOM 1550 O O . PRO A 1 203 ? -14.223 17.436 16.698 1.00 63.94 203 PRO A O 1
ATOM 1553 N N . SER A 1 204 ? -13.187 15.646 15.779 1.00 67.06 204 SER A N 1
ATOM 1554 C CA . SER A 1 204 ? -12.278 15.389 16.900 1.00 67.06 204 SER A CA 1
ATOM 1555 C C . SER A 1 204 ? -11.461 16.637 17.256 1.00 67.06 204 SER A C 1
ATOM 1557 O O . SER A 1 204 ? -11.293 17.550 16.441 1.00 67.06 204 SER A O 1
ATOM 1559 N N . ALA A 1 205 ? -10.884 16.656 18.461 1.00 75.44 205 ALA A N 1
ATOM 1560 C CA . ALA A 1 205 ? -9.955 17.714 18.844 1.00 75.44 205 ALA A CA 1
ATOM 1561 C C . ALA A 1 205 ? -8.863 17.898 17.762 1.00 75.44 205 ALA A C 1
ATOM 1563 O O . ALA A 1 205 ? -8.362 16.895 17.239 1.00 75.44 205 ALA A O 1
ATOM 1564 N N . PRO A 1 206 ? -8.502 19.147 17.405 1.00 81.12 206 PRO A N 1
ATOM 1565 C CA . PRO A 1 206 ? -7.476 19.399 16.405 1.00 81.12 206 PRO A CA 1
ATOM 1566 C C . PRO A 1 206 ? -6.138 18.756 16.784 1.00 81.12 206 PRO A C 1
ATOM 1568 O O . PRO A 1 206 ? -5.632 18.949 17.888 1.00 81.12 206 PRO A O 1
ATOM 1571 N N . LEU A 1 207 ? -5.546 18.039 15.838 1.00 80.94 207 LEU A N 1
ATOM 1572 C CA . LEU A 1 207 ? -4.247 17.392 15.931 1.00 80.94 207 LEU A CA 1
ATOM 1573 C C . LEU A 1 207 ? -3.174 18.258 15.252 1.00 80.94 207 LEU A C 1
ATOM 1575 O O . LEU A 1 207 ? -3.452 18.913 14.237 1.00 80.94 207 LEU A O 1
ATOM 1579 N N . PRO A 1 208 ? -1.929 18.258 15.762 1.00 77.75 208 PRO A N 1
ATOM 1580 C CA . PRO A 1 208 ? -0.817 18.914 15.084 1.00 77.75 208 PRO A CA 1
ATOM 1581 C C . PRO A 1 208 ? -0.554 18.243 13.726 1.00 77.75 208 PRO A C 1
ATOM 1583 O O . PRO A 1 208 ? -0.764 17.032 13.610 1.00 77.75 208 PRO A O 1
ATOM 1586 N N . PRO A 1 209 ? -0.079 18.977 12.701 1.00 70.75 209 PRO A N 1
ATOM 1587 C CA . PRO A 1 209 ? 0.344 18.373 11.438 1.00 70.75 209 PRO A CA 1
ATOM 1588 C C . PRO A 1 209 ? 1.362 17.259 11.695 1.00 70.75 209 PRO A C 1
ATOM 1590 O O . PRO A 1 209 ? 2.293 17.458 12.475 1.00 70.75 209 PRO A O 1
ATOM 1593 N N . ALA A 1 210 ? 1.192 16.108 11.047 1.00 75.75 210 ALA A N 1
ATOM 1594 C CA . ALA A 1 210 ? 2.165 15.025 11.110 1.00 75.75 210 ALA A CA 1
ATOM 1595 C C . ALA A 1 210 ? 2.974 14.978 9.816 1.00 75.75 210 ALA A C 1
ATOM 1597 O O . ALA A 1 210 ? 2.426 15.106 8.720 1.00 75.75 210 ALA A O 1
ATOM 1598 N N . SER A 1 211 ? 4.282 14.759 9.932 1.00 71.25 211 SER A N 1
ATOM 1599 C CA . SER A 1 211 ? 5.026 14.168 8.827 1.00 71.25 211 SER A CA 1
ATOM 1600 C C . SER A 1 211 ? 4.604 12.710 8.711 1.00 71.25 211 SER A C 1
ATOM 1602 O O . SER A 1 211 ? 4.557 12.012 9.722 1.00 71.25 211 SER A O 1
ATOM 1604 N N . VAL A 1 212 ? 4.341 12.235 7.492 1.00 68.69 212 VAL A N 1
ATOM 1605 C CA . VAL A 1 212 ? 4.344 10.790 7.253 1.00 68.69 212 VAL A CA 1
ATOM 1606 C C . VAL A 1 212 ? 5.786 10.347 7.403 1.00 68.69 212 VAL A C 1
ATOM 1608 O O . VAL A 1 212 ? 6.593 10.487 6.483 1.00 68.69 212 VAL A O 1
ATOM 1611 N N . GLU A 1 213 ? 6.147 9.904 8.601 1.00 64.50 213 GLU A N 1
ATOM 1612 C CA . GLU A 1 213 ? 7.390 9.177 8.760 1.00 64.50 213 GLU A CA 1
ATOM 1613 C C . GLU A 1 213 ? 7.289 7.935 7.882 1.00 64.50 213 GLU A C 1
ATOM 1615 O O . GLU A 1 213 ? 6.263 7.253 7.860 1.00 64.50 213 GLU A O 1
ATOM 1620 N N . SER A 1 214 ? 8.344 7.655 7.117 1.00 55.41 214 SER A N 1
ATOM 1621 C CA . SER A 1 214 ? 8.451 6.378 6.424 1.00 55.41 214 SER A CA 1
ATOM 1622 C C . SER A 1 214 ? 8.518 5.304 7.500 1.00 55.41 214 SER A C 1
ATOM 1624 O O . SER A 1 214 ? 9.606 4.985 7.981 1.00 55.41 214 SER A O 1
ATOM 1626 N N . HIS A 1 215 ? 7.365 4.767 7.898 1.00 55.16 215 HIS A N 1
ATOM 1627 C CA . HIS A 1 215 ? 7.317 3.674 8.844 1.00 55.16 215 HIS A CA 1
ATOM 1628 C C . HIS A 1 215 ? 8.154 2.549 8.241 1.00 55.16 215 HIS A C 1
ATOM 1630 O O . HIS A 1 215 ? 7.855 2.105 7.124 1.00 55.16 215 HIS A O 1
ATOM 1636 N N . PRO A 1 216 ? 9.225 2.093 8.917 1.00 53.66 216 PRO A N 1
ATOM 1637 C CA . PRO A 1 216 ? 9.881 0.889 8.462 1.00 53.66 216 PRO A CA 1
ATOM 1638 C C . PRO A 1 216 ? 8.793 -0.187 8.396 1.00 53.66 216 PRO A C 1
ATOM 1640 O O . PRO A 1 216 ? 7.940 -0.221 9.299 1.00 53.66 216 PRO A O 1
ATOM 1643 N N . PRO A 1 217 ? 8.778 -1.035 7.353 1.00 57.00 217 PRO A N 1
ATOM 1644 C CA . PRO A 1 217 ? 7.895 -2.185 7.280 1.00 57.00 217 PRO A CA 1
ATOM 1645 C C . PRO A 1 217 ? 8.313 -3.133 8.401 1.00 57.00 217 PRO A C 1
ATOM 1647 O O . PRO A 1 217 ? 9.023 -4.115 8.212 1.00 57.00 217 PRO A O 1
ATOM 1650 N N . SER A 1 218 ? 7.931 -2.802 9.629 1.00 60.56 218 SER A N 1
ATOM 1651 C CA . SER A 1 218 ? 7.981 -3.740 10.717 1.00 60.56 218 SER A CA 1
ATOM 1652 C C . SER A 1 218 ? 6.897 -4.729 10.374 1.00 60.56 218 SER A C 1
ATOM 1654 O O . SER A 1 218 ? 5.702 -4.459 10.529 1.00 60.56 218 SER A O 1
ATOM 1656 N N . ASN A 1 219 ? 7.328 -5.836 9.788 1.00 65.44 219 ASN A N 1
ATOM 1657 C CA . ASN A 1 219 ? 6.434 -6.914 9.474 1.00 65.44 219 ASN A CA 1
ATOM 1658 C C . ASN A 1 219 ? 6.037 -7.565 10.801 1.00 65.44 219 ASN A C 1
ATOM 1660 O O . ASN A 1 219 ? 6.650 -8.523 11.256 1.00 65.44 219 ASN A O 1
ATOM 1664 N N . LEU A 1 220 ? 5.058 -6.953 11.475 1.00 70.06 220 LEU A N 1
ATOM 1665 C CA . LEU A 1 220 ? 4.418 -7.501 12.671 1.00 70.06 220 LEU A CA 1
ATOM 1666 C C . LEU A 1 220 ? 3.707 -8.819 12.359 1.00 70.06 220 LEU A C 1
ATOM 1668 O O . LEU A 1 220 ? 3.384 -9.585 13.259 1.00 70.06 220 LEU A O 1
ATOM 1672 N N . TRP A 1 221 ? 3.509 -9.078 11.071 1.00 67.56 221 TRP A N 1
ATOM 1673 C CA . TRP A 1 221 ? 2.961 -10.289 10.526 1.00 67.56 221 TRP A CA 1
ATOM 1674 C C . TRP A 1 221 ? 4.108 -11.127 9.965 1.00 67.56 221 TRP A C 1
ATOM 1676 O O . TRP A 1 221 ? 4.586 -10.878 8.870 1.00 67.56 221 TRP A O 1
ATOM 1686 N N . GLY A 1 222 ? 4.574 -12.146 10.689 1.00 66.19 222 GLY A N 1
ATOM 1687 C CA . GLY A 1 222 ? 5.459 -13.154 10.089 1.00 66.19 222 GLY A CA 1
ATOM 1688 C C . GLY A 1 222 ? 4.820 -13.834 8.864 1.00 66.19 222 GLY A C 1
ATOM 1689 O O . GLY A 1 222 ? 3.723 -13.467 8.429 1.00 66.19 222 GLY A O 1
ATOM 1690 N N . ALA A 1 223 ? 5.478 -14.860 8.317 1.00 71.44 223 ALA A N 1
ATOM 1691 C CA . ALA A 1 223 ? 4.872 -15.682 7.265 1.00 71.44 223 ALA A CA 1
ATOM 1692 C C . ALA A 1 223 ? 3.458 -16.135 7.678 1.00 71.44 223 ALA A C 1
ATOM 1694 O O . ALA A 1 223 ? 3.222 -16.428 8.850 1.00 71.44 223 ALA A O 1
ATOM 1695 N N . GLU A 1 224 ? 2.514 -16.119 6.739 1.00 76.62 224 GLU A N 1
ATOM 1696 C CA . GLU A 1 224 ? 1.142 -16.585 6.958 1.00 76.62 224 GLU A CA 1
ATOM 1697 C C . GLU A 1 224 ? 1.155 -18.014 7.516 1.00 76.62 224 GLU A C 1
ATOM 1699 O O . GLU A 1 224 ? 1.945 -18.857 7.082 1.00 76.62 224 GLU A O 1
ATOM 1704 N N . THR A 1 225 ? 0.325 -18.264 8.524 1.00 81.62 225 THR A N 1
ATOM 1705 C CA . THR A 1 225 ? 0.175 -19.597 9.111 1.00 81.62 225 THR A CA 1
ATOM 1706 C C . THR A 1 225 ? -0.945 -20.351 8.404 1.00 81.62 225 THR A C 1
ATOM 1708 O O . THR A 1 225 ? -1.844 -19.753 7.818 1.00 81.62 225 THR A O 1
ATOM 1711 N N . ASN A 1 226 ? -0.943 -21.682 8.501 1.00 85.56 226 ASN A N 1
ATOM 1712 C CA . ASN A 1 226 ? -2.015 -22.497 7.918 1.00 85.56 226 ASN A CA 1
ATOM 1713 C C . ASN A 1 226 ? -3.409 -22.125 8.459 1.00 85.56 226 ASN A C 1
ATOM 1715 O O . ASN A 1 226 ? -4.396 -22.291 7.753 1.00 85.56 226 ASN A O 1
ATOM 1719 N N . ASP A 1 227 ? -3.495 -21.593 9.682 1.00 86.12 227 ASP A N 1
ATOM 1720 C CA . ASP A 1 227 ? -4.762 -21.194 10.305 1.00 86.12 227 ASP A CA 1
ATOM 1721 C C . ASP A 1 227 ? -5.379 -19.927 9.680 1.00 86.12 227 ASP A C 1
ATOM 1723 O O . ASP A 1 227 ? -6.551 -19.624 9.942 1.00 86.12 227 ASP A O 1
ATOM 1727 N N . GLU A 1 228 ? -4.603 -19.200 8.871 1.00 87.69 228 GLU A N 1
ATOM 1728 C CA . GLU A 1 228 ? -4.943 -17.904 8.272 1.00 87.69 228 GLU A CA 1
ATOM 1729 C C . GLU A 1 228 ? -5.211 -17.974 6.773 1.00 87.69 228 GLU A C 1
ATOM 1731 O O . GLU A 1 228 ? -5.805 -17.041 6.245 1.00 87.69 228 GLU A O 1
ATOM 1736 N N . ALA A 1 229 ? -4.824 -19.066 6.108 1.00 85.19 229 ALA A N 1
ATOM 1737 C CA . ALA A 1 229 ? -4.882 -19.190 4.651 1.00 85.19 229 ALA A CA 1
ATOM 1738 C C . ALA A 1 229 ? -6.285 -18.933 4.064 1.00 85.19 229 ALA A C 1
ATOM 1740 O O . ALA A 1 229 ? -6.406 -18.433 2.947 1.00 85.19 229 ALA A O 1
ATOM 1741 N N . ASP A 1 230 ? -7.334 -19.241 4.834 1.00 88.94 230 ASP A N 1
ATOM 1742 C CA . ASP A 1 230 ? -8.736 -19.072 4.435 1.00 88.94 230 ASP A CA 1
ATOM 1743 C C . ASP A 1 230 ? -9.369 -17.765 4.946 1.00 88.94 230 ASP A C 1
ATOM 1745 O O . ASP A 1 230 ? -10.568 -17.543 4.765 1.00 88.94 230 ASP A O 1
ATOM 1749 N N . LEU A 1 231 ? -8.612 -16.913 5.645 1.00 92.19 231 LEU A N 1
ATOM 1750 C CA . LEU A 1 231 ? -9.128 -15.658 6.181 1.00 92.19 231 LEU A CA 1
ATOM 1751 C C . LEU A 1 231 ? -8.928 -14.504 5.190 1.00 92.19 231 LEU A C 1
ATOM 1753 O O . LEU A 1 231 ? -7.865 -14.390 4.572 1.00 92.19 231 LEU A O 1
ATOM 1757 N N . PRO A 1 232 ? -9.916 -13.597 5.067 1.00 93.12 232 PRO A N 1
ATOM 1758 C CA . PRO A 1 232 ? -9.742 -12.369 4.309 1.00 93.12 232 PRO A CA 1
ATOM 1759 C C . PRO A 1 232 ? -8.547 -11.569 4.832 1.00 93.12 232 PRO A C 1
ATOM 1761 O O . PRO A 1 232 ? -8.344 -11.437 6.042 1.00 93.12 232 PRO A O 1
ATOM 1764 N N . ALA A 1 233 ? -7.757 -11.020 3.914 1.00 92.62 233 ALA A N 1
ATOM 1765 C CA . ALA A 1 233 ? -6.648 -10.148 4.256 1.00 92.62 233 ALA A CA 1
ATOM 1766 C C . ALA A 1 233 ? -6.397 -9.126 3.151 1.00 92.62 233 ALA A C 1
ATOM 1768 O O . ALA A 1 233 ? -6.591 -9.413 1.968 1.00 92.62 233 ALA A O 1
ATOM 1769 N N . VAL A 1 234 ? -5.879 -7.966 3.541 1.00 92.75 234 VAL A N 1
ATOM 1770 C CA . VAL A 1 234 ? -5.455 -6.900 2.628 1.00 92.75 234 VAL A CA 1
ATOM 1771 C C . VAL A 1 234 ? -3.957 -6.656 2.756 1.00 92.75 234 VAL A C 1
ATOM 1773 O O . VAL A 1 234 ? -3.363 -6.865 3.816 1.00 92.75 234 VAL A O 1
ATOM 1776 N N . TYR A 1 235 ? -3.325 -6.206 1.675 1.00 91.12 235 TYR A N 1
ATOM 1777 C CA . TYR A 1 235 ? -1.922 -5.801 1.713 1.00 91.12 235 TYR A CA 1
ATOM 1778 C C . TYR A 1 235 ? -1.781 -4.456 2.421 1.00 91.12 235 TYR A C 1
ATOM 1780 O O . TYR A 1 235 ? -2.434 -3.488 2.059 1.00 91.12 235 TYR A O 1
ATOM 1788 N N . TRP A 1 236 ? -0.923 -4.374 3.427 1.00 84.44 236 TRP A N 1
ATOM 1789 C CA . TRP A 1 236 ? -0.775 -3.207 4.287 1.00 84.44 236 TRP A CA 1
ATOM 1790 C C . TRP A 1 236 ? 0.709 -2.888 4.471 1.00 84.44 236 TRP A C 1
ATOM 1792 O O . TRP A 1 236 ? 1.452 -3.726 4.967 1.00 84.44 236 TRP A O 1
ATOM 1802 N N . ARG A 1 237 ? 1.149 -1.679 4.089 1.00 79.12 237 ARG A N 1
ATOM 1803 C CA . ARG A 1 237 ? 2.546 -1.200 4.222 1.00 79.12 237 ARG A CA 1
ATOM 1804 C C . ARG A 1 237 ? 3.591 -2.182 3.657 1.00 79.12 237 ARG A C 1
ATOM 1806 O O . ARG A 1 237 ? 4.321 -2.846 4.396 1.00 79.12 237 ARG A O 1
ATOM 1813 N N . GLY A 1 238 ? 3.700 -2.253 2.330 1.00 82.19 238 GLY A N 1
ATOM 1814 C CA . GLY A 1 238 ? 4.625 -3.158 1.644 1.00 82.19 238 GLY A CA 1
ATOM 1815 C C . GLY A 1 238 ? 3.971 -4.475 1.245 1.00 82.19 238 GLY A C 1
ATOM 1816 O O . GLY A 1 238 ? 2.888 -4.502 0.669 1.00 82.19 238 GLY A O 1
ATOM 1817 N N . SER A 1 239 ? 4.656 -5.581 1.534 1.00 79.25 239 SER A N 1
ATOM 1818 C CA . SER A 1 239 ? 4.161 -6.941 1.294 1.00 79.25 239 SER A CA 1
ATOM 1819 C C . SER A 1 239 ? 3.481 -7.565 2.514 1.00 79.25 239 SER A C 1
ATOM 1821 O O . SER A 1 239 ? 3.116 -8.737 2.461 1.00 79.25 239 SER A O 1
ATOM 1823 N N . ALA A 1 240 ? 3.365 -6.838 3.631 1.00 82.50 240 ALA A N 1
ATOM 1824 C CA . ALA A 1 240 ? 2.698 -7.376 4.808 1.00 82.50 240 ALA A CA 1
ATOM 1825 C C . ALA A 1 240 ? 1.199 -7.529 4.520 1.00 82.50 240 ALA A C 1
ATOM 1827 O O . ALA A 1 240 ? 0.590 -6.684 3.865 1.00 82.50 240 ALA A O 1
ATOM 1828 N N . ARG A 1 241 ? 0.614 -8.629 4.989 1.00 85.31 241 ARG A N 1
ATOM 1829 C CA . ARG A 1 241 ? -0.823 -8.887 4.897 1.00 85.31 241 ARG A CA 1
ATOM 1830 C C . ARG A 1 241 ? -1.427 -8.681 6.274 1.00 85.31 241 ARG A C 1
ATOM 1832 O O . ARG A 1 241 ? -0.917 -9.222 7.250 1.00 85.31 241 ARG A O 1
ATOM 1839 N N . ARG A 1 242 ? -2.497 -7.899 6.337 1.00 88.94 242 ARG A N 1
ATOM 1840 C CA . ARG A 1 242 ? -3.306 -7.709 7.534 1.00 88.94 242 ARG A CA 1
ATOM 1841 C C . ARG A 1 242 ? -4.600 -8.488 7.369 1.00 88.94 242 ARG A C 1
ATOM 1843 O O . ARG A 1 242 ? -5.283 -8.295 6.365 1.00 88.94 242 ARG A O 1
ATOM 1850 N N . LEU A 1 243 ? -4.945 -9.314 8.354 1.00 93.19 243 LEU A N 1
ATOM 1851 C CA . LEU A 1 243 ? -6.254 -9.965 8.392 1.00 93.19 243 LEU A CA 1
ATOM 1852 C C . LEU A 1 243 ? -7.366 -8.922 8.489 1.00 93.19 243 LEU A C 1
ATOM 1854 O O . LEU A 1 243 ? -7.258 -7.953 9.237 1.00 93.19 243 LEU A O 1
ATOM 1858 N N . THR A 1 244 ? -8.448 -9.143 7.760 1.00 94.25 244 THR A N 1
ATOM 1859 C CA . THR A 1 244 ? -9.639 -8.297 7.792 1.00 94.25 244 THR A CA 1
ATOM 1860 C C . THR A 1 244 ? -10.865 -9.140 8.100 1.00 94.25 244 THR A C 1
ATOM 1862 O O . THR A 1 244 ? -10.843 -10.369 8.038 1.00 94.25 244 THR A O 1
ATOM 1865 N N . THR A 1 245 ? -11.953 -8.471 8.446 1.00 95.12 245 THR A N 1
ATOM 1866 C CA . THR A 1 245 ? -13.242 -9.090 8.754 1.00 95.12 245 THR A CA 1
ATOM 1867 C C . THR A 1 245 ? -14.348 -8.198 8.212 1.00 95.12 245 THR A C 1
ATOM 1869 O O . THR A 1 245 ? -14.161 -6.989 8.061 1.00 95.12 245 THR A O 1
ATOM 1872 N N . GLU A 1 246 ? -15.481 -8.804 7.872 1.00 93.00 246 GLU A N 1
ATOM 1873 C CA . GLU A 1 246 ? -16.660 -8.079 7.399 1.00 93.00 246 GLU A CA 1
ATOM 1874 C C . GLU A 1 246 ? -17.309 -7.268 8.524 1.00 93.00 246 GLU A C 1
ATOM 1876 O O . GLU A 1 246 ? -18.000 -6.297 8.236 1.00 93.00 246 GLU A O 1
ATOM 1881 N N . ASP A 1 247 ? -17.073 -7.628 9.796 1.00 96.00 247 ASP A N 1
ATOM 1882 C CA . ASP A 1 247 ? -17.556 -6.865 10.946 1.00 96.00 247 ASP A CA 1
ATOM 1883 C C . ASP A 1 247 ? -16.714 -5.586 11.158 1.00 96.00 247 ASP A C 1
ATOM 1885 O O . ASP A 1 247 ? -15.555 -5.652 11.592 1.00 96.00 247 ASP A O 1
ATOM 1889 N N . PRO A 1 248 ? -17.303 -4.390 10.956 1.00 94.00 248 PRO A N 1
ATOM 1890 C CA . PRO A 1 248 ? -16.667 -3.108 11.234 1.00 94.00 248 PRO A CA 1
ATOM 1891 C C . PRO A 1 248 ? -16.032 -2.987 12.624 1.00 94.00 248 PRO A C 1
ATOM 1893 O O . PRO A 1 248 ? -15.028 -2.288 12.790 1.00 94.00 248 PRO A O 1
ATOM 1896 N N . ALA A 1 249 ? -16.647 -3.569 13.653 1.00 94.81 249 ALA A N 1
ATOM 1897 C CA . ALA A 1 249 ? -16.153 -3.469 15.020 1.00 94.81 249 ALA A CA 1
ATOM 1898 C C . ALA A 1 249 ? -14.883 -4.305 15.204 1.00 94.81 249 ALA A C 1
ATOM 1900 O O . ALA A 1 249 ? -13.884 -3.791 15.712 1.00 94.81 249 ALA A O 1
ATOM 1901 N N . ALA A 1 250 ? -14.895 -5.543 14.715 1.00 95.88 250 ALA A N 1
ATOM 1902 C CA . ALA A 1 250 ? -13.744 -6.428 14.764 1.00 95.88 250 ALA A CA 1
ATOM 1903 C C . ALA A 1 250 ? -12.561 -5.912 13.913 1.00 95.88 250 ALA A C 1
ATOM 1905 O O . ALA A 1 250 ? -11.429 -5.933 14.398 1.00 95.88 250 ALA A O 1
ATOM 1906 N N . ASP A 1 251 ? -12.784 -5.345 12.716 1.00 95.56 251 ASP A N 1
ATOM 1907 C CA . ASP A 1 251 ? -11.688 -4.772 11.904 1.00 95.56 251 ASP A CA 1
ATOM 1908 C C . ASP A 1 251 ? -11.055 -3.536 12.571 1.00 95.56 251 ASP A C 1
ATOM 1910 O O . ASP A 1 251 ? -9.832 -3.381 12.571 1.00 95.56 251 ASP A O 1
ATOM 1914 N N . ARG A 1 252 ? -11.855 -2.684 13.233 1.00 94.69 252 ARG A N 1
ATOM 1915 C CA . ARG A 1 252 ? -11.317 -1.557 14.025 1.00 94.69 252 ARG A CA 1
ATOM 1916 C C . ARG A 1 252 ? -10.456 -2.039 15.181 1.00 94.69 252 ARG A C 1
ATOM 1918 O O . ARG A 1 252 ? -9.409 -1.452 15.441 1.00 94.69 252 ARG A O 1
ATOM 1925 N N . LEU A 1 253 ? -10.874 -3.108 15.852 1.00 94.94 253 LEU A N 1
ATOM 1926 C CA . LEU A 1 253 ? -10.098 -3.705 16.928 1.00 94.94 253 LEU A CA 1
ATOM 1927 C C . LEU A 1 253 ? -8.769 -4.285 16.416 1.00 94.94 253 LEU A C 1
ATOM 1929 O O . LEU A 1 253 ? -7.733 -4.054 17.036 1.00 94.94 253 LEU A O 1
ATOM 1933 N N . ILE A 1 254 ? -8.776 -4.964 15.263 1.00 94.00 254 ILE A N 1
ATOM 1934 C CA . ILE A 1 254 ? -7.555 -5.425 14.581 1.00 94.00 254 ILE A CA 1
ATOM 1935 C C . ILE A 1 254 ? -6.616 -4.244 14.311 1.00 94.00 254 ILE A C 1
ATOM 1937 O O . ILE A 1 254 ? -5.463 -4.271 14.740 1.00 94.00 254 ILE A O 1
ATOM 1941 N N . CYS A 1 255 ? -7.121 -3.186 13.673 1.00 93.62 255 CYS A N 1
ATOM 1942 C CA . CYS A 1 255 ? -6.343 -1.989 13.358 1.00 93.62 255 CYS A CA 1
ATOM 1943 C C . CYS A 1 255 ? -5.756 -1.327 14.617 1.00 93.62 255 CYS A C 1
ATOM 1945 O O . CYS A 1 255 ? -4.580 -0.975 14.639 1.00 93.62 255 CYS A O 1
ATOM 1947 N N . LEU A 1 256 ? -6.544 -1.206 15.690 1.00 93.06 256 LEU A N 1
ATOM 1948 C CA . LEU A 1 256 ? -6.093 -0.636 16.961 1.00 93.06 256 LEU A CA 1
ATOM 1949 C C . LEU A 1 256 ? -4.959 -1.449 17.584 1.00 93.06 256 LEU A C 1
ATOM 1951 O O . LEU A 1 256 ? -3.939 -0.873 17.961 1.00 93.06 256 LEU A O 1
ATOM 1955 N N . MET A 1 257 ? -5.099 -2.775 17.663 1.00 91.38 257 MET A N 1
ATOM 1956 C CA . MET A 1 257 ? -4.036 -3.624 18.202 1.00 91.38 257 MET A CA 1
ATOM 1957 C C . MET A 1 257 ? -2.733 -3.459 17.414 1.00 91.38 257 MET A C 1
ATOM 1959 O O . MET A 1 257 ? -1.663 -3.329 18.013 1.00 91.38 257 MET A O 1
ATOM 1963 N N . GLU A 1 258 ? -2.811 -3.432 16.081 1.00 89.88 258 GLU A N 1
ATOM 1964 C CA . GLU A 1 258 ? -1.639 -3.226 15.230 1.00 89.88 258 GLU A CA 1
ATOM 1965 C C . GLU A 1 258 ? -0.980 -1.872 15.476 1.00 89.88 258 GLU A C 1
ATOM 1967 O O . GLU A 1 258 ? 0.236 -1.809 15.674 1.00 89.88 258 GLU A O 1
ATOM 1972 N N . SER A 1 259 ? -1.768 -0.797 15.494 1.00 89.69 259 SER A N 1
ATOM 1973 C CA . SER A 1 259 ? -1.268 0.557 15.725 1.00 89.69 259 SER A CA 1
ATOM 1974 C C . SER A 1 259 ? -0.606 0.697 17.094 1.00 89.69 259 SER A C 1
ATOM 1976 O O . SER A 1 259 ? 0.492 1.255 17.194 1.00 89.69 259 SER A O 1
ATOM 1978 N N . LEU A 1 260 ? -1.202 0.128 18.146 1.00 88.31 260 LEU A N 1
ATOM 1979 C CA . LEU A 1 260 ? -0.610 0.109 19.485 1.00 88.31 260 LEU A CA 1
ATOM 1980 C C . LEU A 1 260 ? 0.711 -0.672 19.497 1.00 88.31 260 LEU A C 1
ATOM 1982 O O . LEU A 1 260 ? 1.728 -0.161 19.978 1.00 88.31 260 LEU A O 1
ATO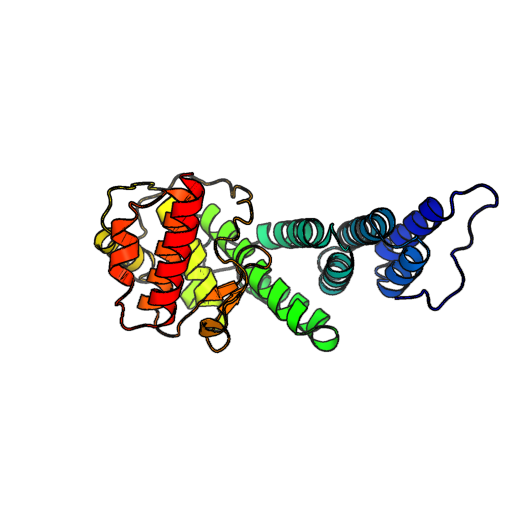M 1986 N N . ALA A 1 261 ? 0.734 -1.878 18.920 1.00 85.75 261 ALA A N 1
ATOM 1987 C CA . ALA A 1 261 ? 1.927 -2.724 18.845 1.00 85.75 261 ALA A CA 1
ATOM 1988 C C . ALA A 1 261 ? 3.098 -2.061 18.091 1.00 85.75 261 ALA A C 1
ATOM 1990 O O . ALA A 1 261 ? 4.267 -2.346 18.380 1.00 85.75 261 ALA A O 1
ATOM 1991 N N . ARG A 1 262 ? 2.807 -1.159 17.144 1.00 82.12 262 ARG A N 1
ATOM 1992 C CA . ARG A 1 262 ? 3.816 -0.362 16.425 1.00 82.12 262 ARG A CA 1
ATOM 1993 C C . ARG A 1 262 ? 4.336 0.814 17.243 1.00 82.12 262 ARG A C 1
ATOM 1995 O O . ARG A 1 262 ? 5.546 1.024 17.257 1.00 82.12 262 ARG A O 1
ATOM 2002 N N . ASN A 1 263 ? 3.448 1.557 17.900 1.00 76.31 263 ASN A N 1
ATOM 2003 C CA . ASN A 1 263 ? 3.764 2.897 18.398 1.00 76.31 263 ASN A CA 1
ATOM 2004 C C . ASN A 1 263 ? 4.055 2.955 19.904 1.00 76.31 263 ASN A C 1
ATOM 2006 O O . ASN A 1 263 ? 4.950 3.681 20.324 1.00 76.31 263 ASN A O 1
ATOM 2010 N N . ILE A 1 264 ? 3.317 2.206 20.725 1.00 66.94 264 ILE A N 1
ATOM 2011 C CA . ILE A 1 264 ? 3.227 2.492 22.168 1.00 66.94 264 ILE A CA 1
ATOM 2012 C C . ILE A 1 264 ? 3.797 1.354 23.033 1.00 66.94 264 ILE A C 1
ATOM 2014 O O . ILE A 1 264 ? 4.080 1.556 24.209 1.00 66.94 264 ILE A O 1
ATOM 2018 N N . ARG A 1 265 ? 4.066 0.175 22.446 1.00 67.44 265 ARG A N 1
ATOM 2019 C CA . ARG A 1 265 ? 4.401 -1.065 23.181 1.00 67.44 265 ARG A CA 1
ATOM 2020 C C . ARG A 1 265 ? 3.349 -1.330 24.273 1.00 67.44 265 ARG A C 1
ATOM 2022 O O . ARG A 1 265 ? 3.680 -1.233 25.456 1.00 67.44 265 ARG A O 1
ATOM 2029 N N . PRO A 1 266 ? 2.100 -1.663 23.894 1.00 61.12 266 PRO A N 1
ATOM 2030 C CA . PRO A 1 266 ? 1.028 -1.896 24.851 1.00 61.12 266 PRO A CA 1
ATOM 2031 C C . PRO A 1 266 ? 1.463 -2.932 25.885 1.00 61.12 266 PRO A C 1
ATOM 2033 O O . PRO A 1 266 ? 2.268 -3.835 25.604 1.00 61.12 266 PRO A O 1
ATOM 2036 N N . ALA A 1 267 ? 0.946 -2.799 27.101 1.00 59.56 267 ALA A N 1
ATOM 2037 C CA . ALA A 1 267 ? 1.191 -3.796 28.118 1.00 59.56 267 ALA A CA 1
ATOM 2038 C C . ALA A 1 267 ? 0.648 -5.148 27.618 1.00 59.56 267 ALA A C 1
ATOM 2040 O O . ALA A 1 267 ? -0.505 -5.270 27.216 1.00 59.56 267 ALA A O 1
ATOM 2041 N N . SER A 1 268 ? 1.494 -6.181 27.620 1.00 59.41 268 SER A N 1
ATOM 2042 C CA . SER A 1 268 ? 1.205 -7.490 27.010 1.00 59.41 268 SER A CA 1
ATOM 2043 C C . SER A 1 268 ? -0.079 -8.155 27.528 1.00 59.41 268 SER A C 1
ATOM 2045 O O . SER A 1 268 ? -0.651 -8.996 26.840 1.00 59.41 268 SER A O 1
ATOM 2047 N N . HIS A 1 269 ? -0.541 -7.777 28.723 1.00 57.06 269 HIS A N 1
ATOM 2048 C CA . HIS A 1 269 ? -1.767 -8.296 29.325 1.00 57.06 269 HIS A CA 1
ATOM 2049 C C . HIS A 1 269 ? -3.044 -7.830 28.604 1.00 57.06 269 HIS A C 1
ATOM 2051 O O . HIS A 1 269 ? -4.012 -8.586 28.566 1.00 57.06 269 HIS A O 1
ATOM 2057 N N . GLU A 1 270 ? -3.050 -6.647 27.982 1.00 72.94 270 GLU A N 1
ATOM 2058 C CA . GLU A 1 270 ? -4.235 -6.139 27.280 1.00 72.94 270 GLU A CA 1
ATOM 2059 C C . GLU A 1 270 ? -4.480 -6.885 25.965 1.00 72.94 270 GLU A C 1
ATOM 2061 O O . GLU A 1 270 ? -5.609 -7.287 25.690 1.00 72.94 270 GLU A O 1
ATOM 2066 N N . LEU A 1 271 ? -3.423 -7.182 25.199 1.00 76.44 271 LEU A N 1
ATOM 2067 C CA . LEU A 1 271 ? -3.530 -8.005 23.985 1.00 76.44 271 LEU A CA 1
ATOM 2068 C C . LEU A 1 271 ? -3.928 -9.454 24.312 1.00 76.44 271 LEU A C 1
ATOM 2070 O O . LEU A 1 271 ? -4.703 -10.064 23.580 1.00 76.44 271 LEU A O 1
ATOM 2074 N N . GLY A 1 272 ? -3.449 -9.992 25.441 1.00 74.31 272 GLY A N 1
ATOM 2075 C CA . GLY A 1 272 ? -3.812 -11.332 25.909 1.00 74.31 272 GLY A CA 1
ATOM 2076 C C . GLY A 1 272 ? -5.312 -11.503 26.180 1.00 74.31 272 GLY A C 1
ATOM 2077 O O . GLY A 1 272 ? -5.850 -12.583 25.945 1.00 74.31 272 GLY A O 1
ATOM 2078 N N . SER A 1 273 ? -6.007 -10.435 26.590 1.00 80.38 273 SER A N 1
ATOM 2079 C CA . SER A 1 273 ? -7.454 -10.467 26.863 1.00 80.38 273 SER A CA 1
ATOM 2080 C C . SER A 1 273 ? -8.323 -10.724 25.622 1.00 80.38 273 SER A C 1
ATOM 2082 O O . SER A 1 273 ? -9.471 -11.145 25.742 1.00 80.38 273 SER A O 1
ATOM 2084 N N . LEU A 1 274 ? -7.770 -10.524 24.421 1.00 89.19 274 LEU A N 1
ATOM 2085 C CA . LEU A 1 274 ? -8.471 -10.694 23.144 1.00 89.19 274 LEU A CA 1
ATOM 2086 C C . LEU A 1 274 ? -8.296 -12.091 22.536 1.00 89.19 274 LEU A C 1
ATOM 2088 O O . LEU A 1 274 ? -8.836 -12.379 21.467 1.00 89.19 274 LEU A O 1
ATOM 2092 N N . THR A 1 275 ? -7.574 -12.981 23.220 1.00 85.81 275 THR A N 1
ATOM 2093 C CA . THR A 1 275 ? -7.357 -14.361 22.761 1.00 85.81 275 THR A CA 1
ATOM 2094 C C . THR A 1 275 ? -8.629 -15.210 22.761 1.00 85.81 275 THR A C 1
ATOM 2096 O O . THR A 1 275 ? -8.686 -16.172 21.999 1.00 85.81 275 THR A O 1
ATOM 2099 N N . ASP A 1 276 ? -9.664 -14.798 23.500 1.00 89.06 276 ASP A N 1
ATOM 2100 C CA . ASP A 1 276 ? -10.986 -15.439 23.559 1.00 89.06 276 ASP A CA 1
ATOM 2101 C C . ASP A 1 276 ? -12.082 -14.660 22.798 1.00 89.06 276 ASP A C 1
ATOM 2103 O O . ASP A 1 276 ? -13.270 -14.965 22.914 1.00 89.06 276 ASP A O 1
ATOM 2107 N N . HIS A 1 277 ? -11.717 -13.647 22.000 1.00 95.12 277 HIS A N 1
ATOM 2108 C CA . HIS A 1 277 ? -12.678 -12.855 21.221 1.00 95.12 277 HIS A CA 1
ATOM 2109 C C . HIS A 1 277 ? -13.490 -13.746 20.253 1.00 95.12 277 HIS A C 1
ATOM 2111 O O . HIS A 1 277 ? -12.908 -14.658 19.670 1.00 95.12 277 HIS A O 1
ATOM 2117 N N . PRO A 1 278 ? -14.799 -13.525 20.012 1.00 95.56 278 PRO A N 1
ATOM 2118 C CA . PRO A 1 278 ? -15.611 -14.395 19.144 1.00 95.56 278 PRO A CA 1
ATOM 2119 C C . PRO A 1 278 ? -15.142 -14.443 17.678 1.00 95.56 278 PRO A C 1
ATOM 2121 O O . PRO A 1 278 ? -15.196 -15.501 17.045 1.00 95.56 278 PRO A O 1
ATOM 2124 N N . ASP A 1 279 ? -14.617 -13.336 17.150 1.00 96.44 279 ASP A N 1
ATOM 2125 C CA . ASP A 1 279 ? -14.052 -13.261 15.795 1.00 96.44 279 ASP A CA 1
ATOM 2126 C C . ASP A 1 279 ? -12.661 -13.933 15.712 1.00 96.44 279 ASP A C 1
ATOM 2128 O O . ASP A 1 279 ? -11.757 -13.630 16.497 1.00 96.44 279 ASP A O 1
ATOM 2132 N N . LYS A 1 280 ? -12.486 -14.854 14.750 1.00 95.19 280 LYS A N 1
ATOM 2133 C CA . LYS A 1 280 ? -11.239 -15.619 14.553 1.00 95.19 280 LYS A CA 1
ATOM 2134 C C . LYS A 1 280 ? -10.066 -14.734 14.121 1.00 95.19 280 LYS A C 1
ATOM 2136 O O . LYS A 1 280 ? -8.957 -14.961 14.606 1.00 95.19 280 LYS A O 1
ATOM 2141 N N . ALA A 1 281 ? -10.290 -13.750 13.251 1.00 94.50 281 ALA A N 1
ATOM 2142 C CA . ALA A 1 281 ? -9.247 -12.840 12.791 1.00 94.50 281 ALA A CA 1
ATOM 2143 C C . ALA A 1 281 ? -8.718 -11.992 13.955 1.00 94.50 281 ALA A C 1
ATOM 2145 O O . ALA A 1 281 ? -7.507 -11.861 14.110 1.00 94.50 281 ALA A O 1
ATOM 2146 N N . VAL A 1 282 ? -9.597 -11.515 14.845 1.00 95.19 282 VAL A N 1
ATOM 2147 C CA . VAL A 1 282 ? -9.184 -10.785 16.061 1.00 95.19 282 VAL A CA 1
ATOM 2148 C C . VAL A 1 282 ? -8.282 -11.646 16.950 1.00 95.19 282 VAL A C 1
ATOM 2150 O O . VAL A 1 282 ? -7.200 -11.196 17.330 1.00 95.19 282 VAL A O 1
ATOM 2153 N N . ARG A 1 283 ? -8.676 -12.896 17.245 1.00 94.31 283 ARG A N 1
ATOM 2154 C CA . ARG A 1 283 ? -7.877 -13.802 18.096 1.00 94.31 283 ARG A CA 1
ATOM 2155 C C . ARG A 1 283 ? -6.481 -14.060 17.528 1.00 94.31 283 ARG A C 1
ATOM 2157 O O . ARG A 1 283 ? -5.503 -14.076 18.278 1.00 94.31 283 ARG A O 1
ATOM 2164 N N . LEU A 1 284 ? -6.385 -14.294 16.218 1.00 92.12 284 LEU A N 1
ATOM 2165 C CA . LEU A 1 284 ? -5.111 -14.578 15.550 1.00 92.12 284 LEU A CA 1
ATOM 2166 C C . LEU A 1 284 ? -4.212 -13.340 15.499 1.00 92.12 284 LEU A C 1
ATOM 2168 O O . LEU A 1 284 ? -3.034 -13.439 15.845 1.00 92.12 284 LEU A O 1
ATOM 2172 N N . THR A 1 285 ? -4.776 -12.170 15.181 1.00 91.44 285 THR A N 1
ATOM 2173 C CA . THR A 1 285 ? -4.063 -10.888 15.262 1.00 91.44 285 THR A CA 1
ATOM 2174 C C . THR A 1 285 ? -3.494 -10.667 16.664 1.00 91.44 285 THR A C 1
ATOM 2176 O O . THR A 1 285 ? -2.303 -10.399 16.812 1.00 91.44 285 THR A O 1
ATOM 2179 N N . ALA A 1 286 ? -4.316 -10.825 17.707 1.00 91.31 286 ALA A N 1
ATOM 2180 C CA . ALA A 1 286 ? -3.897 -10.622 19.093 1.00 91.31 286 ALA A CA 1
ATOM 2181 C C . ALA A 1 286 ? -2.714 -11.525 19.478 1.00 91.31 286 ALA A C 1
ATOM 2183 O O . ALA A 1 286 ? -1.731 -11.054 20.055 1.00 91.31 286 ALA A O 1
ATOM 2184 N N . ARG A 1 287 ? -2.773 -12.810 19.098 1.00 88.38 287 ARG A N 1
ATOM 2185 C CA . ARG A 1 287 ? -1.698 -13.783 19.341 1.00 88.38 287 ARG A CA 1
ATOM 2186 C C . ARG A 1 287 ? -0.391 -13.374 18.662 1.00 88.38 287 ARG A C 1
ATOM 2188 O O . ARG A 1 287 ? 0.636 -13.294 19.333 1.00 88.38 287 ARG A O 1
ATOM 2195 N N . ARG A 1 288 ? -0.436 -13.050 17.365 1.00 86.12 288 ARG A N 1
ATOM 2196 C CA . ARG A 1 288 ? 0.747 -12.619 16.599 1.00 86.12 288 ARG A CA 1
ATOM 2197 C C . ARG A 1 288 ? 1.399 -11.384 17.196 1.00 86.12 288 ARG A C 1
ATOM 2199 O O . ARG A 1 288 ? 2.618 -11.324 17.339 1.00 86.12 288 ARG A O 1
ATOM 2206 N N . LEU A 1 289 ? 0.591 -10.389 17.546 1.00 86.88 289 LEU A N 1
ATOM 2207 C CA . LEU A 1 289 ? 1.105 -9.143 18.097 1.00 86.88 289 LEU A CA 1
ATOM 2208 C C . LEU A 1 289 ? 1.713 -9.349 19.485 1.00 86.88 289 LEU A C 1
ATOM 2210 O O . LEU A 1 289 ? 2.748 -8.752 19.774 1.00 86.88 289 LEU A O 1
ATOM 2214 N N . ALA A 1 290 ? 1.139 -10.225 20.315 1.00 85.00 290 ALA A N 1
ATOM 2215 C CA . ALA A 1 290 ? 1.730 -10.588 21.599 1.00 85.00 290 ALA A CA 1
ATOM 2216 C C . ALA A 1 290 ? 3.120 -11.231 21.429 1.00 85.00 290 ALA A C 1
ATOM 2218 O O . ALA A 1 290 ? 4.064 -10.820 22.106 1.00 85.00 290 ALA A O 1
ATOM 2219 N N . GLU A 1 291 ? 3.270 -12.169 20.487 1.00 83.94 291 GLU A N 1
ATOM 2220 C CA . GLU A 1 291 ? 4.557 -12.800 20.155 1.00 83.94 291 GLU A CA 1
ATOM 2221 C C . GLU A 1 291 ? 5.572 -11.778 19.616 1.00 83.94 291 GLU A C 1
ATOM 2223 O O . GLU A 1 291 ? 6.698 -11.684 20.110 1.00 83.94 291 GLU A O 1
ATOM 2228 N N . ALA A 1 292 ? 5.165 -10.947 18.652 1.00 81.69 292 ALA A N 1
ATOM 2229 C CA . ALA A 1 292 ? 6.024 -9.932 18.046 1.00 81.69 292 ALA A CA 1
ATOM 2230 C C . ALA A 1 292 ? 6.481 -8.858 19.050 1.00 81.69 292 ALA A C 1
ATOM 2232 O O . ALA A 1 292 ? 7.613 -8.376 18.974 1.00 81.69 292 ALA A O 1
ATOM 2233 N N . VAL A 1 293 ? 5.618 -8.462 19.992 1.00 80.56 293 VAL A N 1
ATOM 2234 C CA . VAL A 1 293 ? 5.963 -7.503 21.053 1.00 80.56 293 VAL A CA 1
ATOM 2235 C C . VAL A 1 293 ? 6.884 -8.141 22.095 1.00 80.56 293 VAL A C 1
ATOM 2237 O O . VAL A 1 293 ? 7.789 -7.457 22.575 1.00 80.56 293 VAL A O 1
ATOM 2240 N N . ALA A 1 294 ? 6.700 -9.425 22.422 1.00 80.44 294 ALA A N 1
ATOM 2241 C CA . ALA A 1 294 ? 7.574 -10.149 23.345 1.00 80.44 294 ALA A CA 1
ATOM 2242 C C . ALA A 1 294 ? 9.010 -10.250 22.806 1.00 80.44 294 ALA A C 1
ATOM 2244 O O . ALA A 1 294 ? 9.939 -9.846 23.500 1.00 80.44 294 ALA A O 1
ATOM 2245 N N . LEU A 1 295 ? 9.177 -10.652 21.540 1.00 79.38 295 LEU A N 1
ATOM 2246 C CA . LEU A 1 295 ? 10.488 -10.765 20.880 1.00 79.38 295 LEU A CA 1
ATOM 2247 C C . LEU A 1 295 ? 11.271 -9.444 20.811 1.00 79.38 295 LEU A C 1
ATOM 2249 O O . LEU A 1 295 ? 12.485 -9.455 20.668 1.00 79.38 295 LEU A O 1
ATOM 2253 N N . ARG A 1 296 ? 10.598 -8.290 20.894 1.00 74.81 296 ARG A N 1
ATOM 2254 C CA . ARG A 1 296 ? 11.248 -6.964 20.903 1.00 74.81 296 ARG A CA 1
ATOM 2255 C C . ARG A 1 296 ? 11.745 -6.521 22.281 1.00 74.81 296 ARG A C 1
ATOM 2257 O O . ARG A 1 296 ? 12.346 -5.450 22.380 1.00 74.81 296 ARG A O 1
ATOM 2264 N N . ARG A 1 297 ? 11.381 -7.240 23.348 1.00 68.19 297 ARG A N 1
ATOM 2265 C CA . ARG A 1 297 ? 11.815 -6.940 24.723 1.00 68.19 297 ARG A CA 1
ATOM 2266 C C . ARG A 1 297 ? 13.116 -7.651 25.093 1.00 68.19 297 ARG A C 1
ATOM 2268 O O . ARG A 1 297 ? 13.750 -7.221 26.053 1.00 68.19 297 ARG A O 1
ATOM 2275 N N . GLU A 1 298 ? 13.459 -8.706 24.361 1.00 62.19 298 GLU A N 1
ATOM 2276 C CA . GLU A 1 298 ? 14.718 -9.454 24.458 1.00 62.19 298 GLU A CA 1
ATOM 2277 C C . GLU A 1 298 ? 15.832 -8.761 23.661 1.00 62.19 298 GLU A C 1
ATOM 2279 O O . GLU A 1 298 ? 16.980 -8.766 24.160 1.00 62.19 298 GLU A O 1
#

Secondary structure (DSSP, 8-state):
---SSPPP---TTS-HHHHHHHHHHHHHHTT-HHHHHHHHHTSPTTHHHHHHHHHHHHHHHHHH-GGGHHHHHHHHHTSGGGHHHHHHHHHHHHHTTPPPTT-SSSHHHHHHHHHHHHHHHHTT-HHHHHHHHHHHHHHHHHHHHHH-SS--SHHHHHS-GGGHHHHHHHHHHHHHHHS--TTS-HHHHHHHHHHHH-TTSPPPSPPPPPP---------S-SPPTTTTTS-EEE-STT-EEE--S-HHHHHHHHHHHHHHHHT---HHHHHGGGG-SSHHHHHHHHHHHHHHHHTT-

pLDDT: mean 88.44, std 10.38, range [53.66, 97.75]

Radius of gyration: 21.51 Å; chains: 1; bounding box: 58×42×60 Å

Sequence (298 aa):
LRPAGPPPECPDHADLRICAAETAIEAGQRSDPAAVREACLHIEAGRWRDECMFMAAERMHQAVGEPALAQTTWLCAHAGQFNHHCLKRIIDKIAVGAPPADVPHGWERVMERAAALQSGLNDTDPILAQQVVGWYYAEALDQSYAKTRVVQGSPLALLPEEIHPHVRAAAIERLVHASPNADQPLTDWIQLIDHAMASASPPSAPLPPASVESHPPSNLWGAETNDEADLPAVYWRGSARRLTTEDPAADRLICLMESLARNIRPASHELGSLTDHPDKAVRLTARRLAEAVALRRE

Foldseek 3Di:
DAAPDDAPDDDPPDDSLVRLLVQLLVCLLVLNLVSNLNSLNSDDPDQSSLVSLLNSLVSNCVNPNLLSLQSSLVSLCVSVPCNQVSLVVNLLVQLLQAAAPPDLDDCVSLVVSLVSLQVSCCVPHNPSNQQSSLASLLSNLLSNPLAFQFQEQSVVVRDDPVSSLSNLLSSLLSVCQQDVDQPDAPVVSLVLSCQRHDPPHDTDHGGDRDDSDLQDPPLLPDPDDPLCPPFDWGRHNTRRTQGADPDPSLSSLLSNLVSCLRHHLHDLVNLVVQCPPPDPSSNVSSVSSSVSSVVVVD